Protein AF-A0A3E2CNC9-F1 (afdb_monomer)

Foldseek 3Di:
DVVVVCCCVVAVVLVVDCPPVNVLRVLCVVVCLPPDDDDDDDDDPPDPDDDDDDDDDDPPPDDVQQGKDKDWDDDPVDSPTDMDIHHQAQQCLLQHGPVNCQVVQHFSNDNPQKAWDQEFPDAAEAPDKGKTAIKGQGWHWDDDPPPIHTDQLVPDPPRPDDGMGLDDPLVQPKFKDFDADPPPRHHDAFPQADEDPDLPDDDARYWYADGRRRMIMHRHHPVCAQHKGKTKMKIWGDRSVSRDVVDDDNDIDIYIYIHGYHYPVVVDPDDDDPDD

Radius of gyration: 26.42 Å; Cα contacts (8 Å, |Δi|>4): 502; chains: 1; bounding box: 89×34×75 Å

Solvent-accessible surface area (backbone atoms only — not comparable to full-atom values): 16344 Å² total; per-residue (Å²): 110,72,67,59,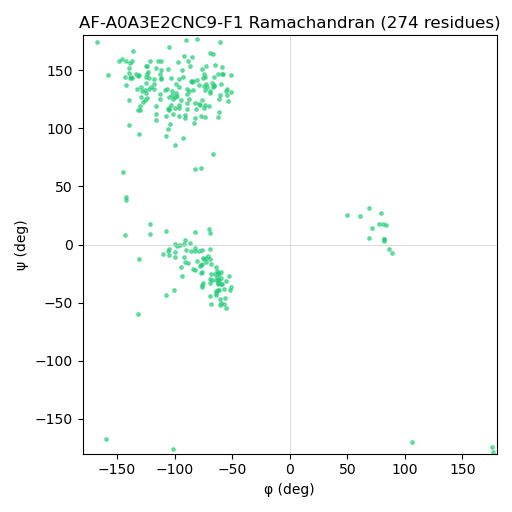53,51,47,40,60,73,42,46,42,68,56,54,44,52,34,91,91,33,33,38,58,40,46,34,50,76,72,51,61,67,81,78,85,89,84,84,87,85,84,63,91,84,65,90,76,87,85,86,85,87,85,83,89,72,63,92,92,63,63,72,71,68,44,60,46,76,54,68,53,75,44,91,91,51,86,64,40,49,73,51,76,49,50,37,46,16,74,54,25,34,32,50,29,34,70,59,29,52,77,72,19,45,54,50,76,47,79,71,53,75,40,57,54,72,48,38,95,61,76,31,33,55,87,40,76,37,68,41,58,37,34,32,62,22,37,49,77,49,75,56,100,84,83,37,48,76,42,49,39,77,78,41,95,80,61,91,67,85,34,59,40,69,80,61,66,52,90,53,54,40,37,33,42,54,29,58,41,93,89,71,73,43,66,56,66,47,93,85,46,41,84,50,92,52,85,90,71,63,52,68,28,25,32,33,63,37,44,56,63,44,35,35,35,38,16,40,32,79,89,41,55,78,34,72,52,64,42,46,36,25,41,37,37,24,70,10,55,76,27,14,69,86,41,92,59,54,41,74,50,77,44,61,38,32,42,43,25,38,56,69,64,78,76,55,79,80,83,75,80,84,82,126

Mean predicted aligned error: 7.68 Å

Secondary structure (DSSP, 8-state):
-HHHHHHIIIIIGGGTTTSGGGHHHHHHHHTT------------TT-S-----------TT--GGGS-EEEEE--SSSS--EEEEES---SSSSSS-HHHHHHHT--TT-TT-EE--SB-SS-EETTS-EEE--EEE-EEEES-TTT-EEEEGGG-TT--S--EE----GGGT-EEEEPBPTTT-PBP--TT-EE-S-TTSPPTTEEEE-TTT--EEE---GGGTT-EEEEEEEEE----TTT-SS--S--EEEEEEEEEEE-GGGG--PPPP---

Nearest PDB structures (foldseek):
  3qr2-assembly1_B  TM=4.435E-01  e=8.360E-02  Homo sapiens
  4ncd-assembly1_A  TM=4.197E-01  e=8.900E-02  Escherichia coli P0301867.5
  3qqn-assembly1_B  TM=4.096E-01  e=1.295E-01  Homo sapiens
  4y2o-assembly1_A  TM=3.035E-01  e=1.009E-01  Escherichia coli ETEC H10407
  3dos-assembly2_D  TM=3.974E-01  e=8.464E-01  Yersinia pestis

Structure (mmCIF, N/CA/C/O backbone):
data_AF-A0A3E2CNC9-F1
#
_entry.id   AF-A0A3E2CNC9-F1
#
loop_
_atom_site.group_PDB
_atom_site.id
_atom_site.type_symbol
_atom_site.label_atom_id
_atom_site.label_alt_id
_atom_site.label_comp_id
_atom_site.label_asym_id
_atom_site.label_entity_id
_atom_site.label_seq_id
_atom_site.pdbx_PDB_ins_code
_atom_site.Cartn_x
_atom_site.Cartn_y
_atom_site.Cartn_z
_atom_site.occupancy
_atom_site.B_iso_or_equiv
_atom_site.auth_seq_id
_atom_site.auth_comp_id
_atom_site.auth_asym_id
_atom_site.auth_atom_id
_atom_site.pdbx_PDB_model_num
ATOM 1 N N . ASP A 1 1 ? 29.877 2.125 -12.442 1.00 79.56 1 ASP A N 1
ATOM 2 C CA . ASP A 1 1 ? 30.490 1.671 -13.703 1.00 79.56 1 ASP A CA 1
ATOM 3 C C . ASP A 1 1 ? 30.443 2.840 -14.684 1.00 79.56 1 ASP A C 1
ATOM 5 O O . ASP A 1 1 ? 29.358 3.345 -14.943 1.00 79.56 1 ASP A O 1
ATOM 9 N N . SER A 1 2 ? 31.593 3.350 -15.136 1.00 84.69 2 SER A N 1
ATOM 10 C CA . SER A 1 2 ? 31.646 4.533 -16.009 1.00 84.69 2 SER A CA 1
ATOM 11 C C . SER A 1 2 ? 31.071 4.283 -17.402 1.00 84.69 2 SER A C 1
ATOM 13 O O . SER A 1 2 ? 30.514 5.201 -18.000 1.00 84.69 2 SER A O 1
ATOM 15 N N . ASP A 1 3 ? 31.172 3.058 -17.913 1.00 85.38 3 ASP A N 1
ATOM 16 C CA . ASP A 1 3 ? 30.698 2.709 -19.252 1.00 85.38 3 ASP A CA 1
ATOM 17 C C . ASP A 1 3 ? 29.176 2.573 -19.266 1.00 85.38 3 ASP A C 1
ATOM 19 O O . ASP A 1 3 ? 28.517 3.012 -20.215 1.00 85.38 3 ASP A O 1
ATOM 23 N N . TYR A 1 4 ? 28.607 2.038 -18.181 1.00 87.75 4 TYR A N 1
ATOM 24 C CA . TYR A 1 4 ? 27.164 2.041 -17.946 1.00 87.75 4 TYR A CA 1
ATOM 25 C C . TYR A 1 4 ? 26.596 3.467 -17.898 1.00 87.75 4 TYR A C 1
ATOM 27 O O . TYR A 1 4 ? 25.659 3.784 -18.628 1.00 87.75 4 TYR A O 1
ATOM 35 N N . GLU A 1 5 ? 27.201 4.347 -17.097 1.00 88.19 5 GLU A N 1
ATOM 36 C CA . GLU A 1 5 ? 26.751 5.738 -16.950 1.00 88.19 5 GLU A CA 1
ATOM 37 C C . GLU A 1 5 ? 26.873 6.530 -18.258 1.00 88.19 5 GLU A C 1
ATOM 39 O O . GLU A 1 5 ? 25.974 7.290 -18.622 1.00 88.19 5 GLU A O 1
ATOM 44 N N . ASN A 1 6 ? 27.963 6.327 -19.004 1.00 88.62 6 ASN A N 1
ATOM 45 C CA . ASN A 1 6 ? 28.146 6.952 -20.311 1.00 88.62 6 ASN A CA 1
ATOM 46 C C . ASN A 1 6 ? 27.091 6.474 -21.314 1.00 88.62 6 ASN A C 1
ATOM 48 O O . ASN A 1 6 ? 26.528 7.293 -22.039 1.00 88.62 6 ASN A O 1
ATOM 52 N N . PHE A 1 7 ? 26.792 5.171 -21.342 1.00 86.75 7 PHE A N 1
ATOM 53 C CA . PHE A 1 7 ? 25.718 4.632 -22.176 1.00 86.75 7 PHE A CA 1
ATOM 54 C C . PHE A 1 7 ? 24.359 5.227 -21.801 1.00 86.75 7 PHE A C 1
ATOM 56 O O . PHE A 1 7 ? 23.628 5.674 -22.683 1.00 86.75 7 PHE A O 1
ATOM 63 N N . TRP A 1 8 ? 24.041 5.277 -20.507 1.00 88.44 8 TRP A N 1
ATOM 64 C CA . TRP A 1 8 ? 22.776 5.819 -20.022 1.00 88.44 8 TRP A CA 1
ATOM 65 C C . TRP A 1 8 ? 22.545 7.251 -20.520 1.00 88.44 8 TRP A C 1
ATOM 67 O O . TRP A 1 8 ? 21.563 7.518 -21.213 1.00 88.44 8 TRP A O 1
ATOM 77 N N . LYS A 1 9 ? 23.505 8.148 -20.272 1.00 87.38 9 LYS A N 1
ATOM 78 C CA . LYS A 1 9 ? 23.430 9.558 -20.688 1.00 87.38 9 LYS A CA 1
ATOM 79 C C . LYS A 1 9 ? 23.411 9.733 -22.203 1.00 87.38 9 LYS A C 1
ATOM 81 O O . LYS A 1 9 ? 22.686 10.564 -22.744 1.00 87.38 9 LYS A O 1
ATOM 86 N N . ALA A 1 10 ? 24.228 8.961 -22.918 1.00 85.31 10 ALA A N 1
ATOM 87 C CA . ALA A 1 10 ? 24.367 9.109 -24.362 1.00 85.31 10 ALA A CA 1
ATOM 88 C C . ALA A 1 10 ? 23.189 8.522 -25.153 1.00 85.31 10 ALA A C 1
ATOM 90 O O . ALA A 1 10 ? 23.070 8.832 -26.340 1.00 85.31 10 ALA A O 1
ATOM 91 N N . SER A 1 11 ? 22.360 7.675 -24.536 1.00 85.56 11 SER A N 1
ATOM 92 C CA . SER A 1 11 ? 21.322 6.900 -25.223 1.00 85.56 11 SER A CA 1
ATOM 93 C C . SER A 1 11 ? 19.956 6.966 -24.543 1.00 85.56 11 SER A C 1
ATOM 95 O O . SER A 1 11 ? 19.001 7.426 -25.164 1.00 85.56 11 SER A O 1
ATOM 97 N N . ILE A 1 12 ? 19.852 6.531 -23.284 1.00 87.44 12 ILE A N 1
ATOM 98 C CA . ILE A 1 12 ? 18.575 6.425 -22.560 1.00 87.44 12 ILE A CA 1
ATOM 99 C C . ILE A 1 12 ? 18.001 7.815 -22.280 1.00 87.44 12 ILE A C 1
ATOM 101 O O . ILE A 1 12 ? 16.875 8.106 -22.682 1.00 87.44 12 ILE A O 1
ATOM 105 N N . GLU A 1 13 ? 18.805 8.712 -21.704 1.00 86.62 13 GLU A N 1
ATOM 106 C CA . GLU A 1 13 ? 18.369 10.083 -21.389 1.00 86.62 13 GLU A CA 1
ATOM 107 C C . GLU A 1 13 ? 17.980 10.879 -22.637 1.00 86.62 13 GLU A C 1
ATOM 109 O O . GLU A 1 13 ? 17.015 11.642 -22.620 1.00 86.62 13 GLU A O 1
ATOM 114 N N . LYS A 1 14 ? 18.656 10.643 -23.769 1.00 83.81 14 LYS A N 1
ATOM 115 C CA . LYS A 1 14 ? 18.300 11.280 -25.047 1.00 83.81 14 LYS A CA 1
ATOM 116 C C . LYS A 1 14 ? 16.917 10.879 -25.569 1.00 83.81 14 LYS A C 1
ATOM 118 O O . LYS A 1 14 ? 16.359 11.604 -26.385 1.00 83.81 14 LYS A O 1
ATOM 123 N N . CYS A 1 15 ? 16.354 9.763 -25.102 1.00 80.31 15 CYS A N 1
ATOM 124 C CA . CYS A 1 15 ? 14.977 9.361 -25.412 1.00 80.31 15 CYS A CA 1
ATOM 125 C C . CYS A 1 15 ? 13.926 10.099 -24.581 1.00 80.31 15 CYS A C 1
ATOM 127 O O . CYS A 1 15 ? 12.737 9.854 -24.768 1.00 80.31 15 CYS A O 1
ATOM 129 N N . GLY A 1 16 ? 14.348 10.922 -23.618 1.00 77.56 16 GLY A N 1
ATOM 130 C CA . GLY A 1 16 ? 13.475 11.473 -22.586 1.00 77.56 16 GLY A CA 1
ATOM 131 C C . GLY A 1 16 ? 13.216 10.519 -21.414 1.00 77.56 16 GLY A C 1
ATOM 132 O O . GLY A 1 16 ? 12.437 10.875 -20.531 1.00 77.56 16 GLY A O 1
ATOM 133 N N . LEU A 1 17 ? 13.862 9.344 -21.372 1.00 82.50 17 LEU A N 1
ATOM 134 C CA . LEU A 1 17 ? 13.798 8.436 -20.222 1.00 82.50 17 LEU A CA 1
ATOM 135 C C . LEU A 1 17 ? 14.729 8.904 -19.097 1.00 82.50 17 LEU A C 1
ATOM 137 O O . LEU A 1 17 ? 15.864 9.285 -19.359 1.00 82.50 17 LEU A O 1
ATOM 141 N N . GLY A 1 18 ? 14.266 8.858 -17.847 1.00 68.75 18 GLY A N 1
ATOM 142 C CA . GLY A 1 18 ? 15.005 9.407 -16.704 1.00 68.75 18 GLY A CA 1
ATOM 143 C C . GLY A 1 18 ? 14.932 10.935 -16.596 1.00 68.75 18 GLY A C 1
ATOM 144 O O . GLY A 1 18 ? 15.748 11.547 -15.914 1.00 68.75 18 GLY A O 1
ATOM 145 N N . THR A 1 19 ? 13.959 11.551 -17.273 1.00 76.94 19 THR A N 1
ATOM 146 C CA . THR A 1 19 ? 13.554 12.954 -17.065 1.00 76.94 19 THR A CA 1
ATOM 147 C C . THR A 1 19 ? 12.448 13.036 -16.008 1.00 76.94 19 THR A C 1
ATOM 149 O O . THR A 1 19 ? 11.936 12.003 -15.587 1.00 76.94 19 THR A O 1
ATOM 152 N N . ASP A 1 20 ? 11.997 14.236 -15.626 1.00 74.56 20 ASP A N 1
ATOM 153 C CA . ASP A 1 20 ? 10.864 14.419 -14.695 1.00 74.56 20 ASP A CA 1
ATOM 154 C C . ASP A 1 20 ? 9.589 13.655 -15.114 1.00 74.56 20 ASP A C 1
ATOM 156 O O . ASP A 1 20 ? 8.773 13.280 -14.273 1.00 74.56 20 ASP A O 1
ATOM 160 N N . ALA A 1 21 ? 9.411 13.401 -16.416 1.00 69.56 21 ALA A N 1
ATOM 161 C CA . ALA A 1 21 ? 8.269 12.656 -16.946 1.00 69.56 21 ALA A CA 1
ATOM 162 C C . ALA A 1 21 ? 8.376 11.129 -16.757 1.00 69.56 21 ALA A C 1
ATOM 164 O O . ALA A 1 21 ? 7.371 10.438 -16.887 1.00 69.56 21 ALA A O 1
ATOM 165 N N . THR A 1 22 ? 9.573 10.603 -16.488 1.00 82.75 22 THR A N 1
ATOM 166 C CA . THR A 1 22 ? 9.876 9.162 -16.335 1.00 82.75 22 THR A CA 1
ATOM 167 C C . THR A 1 22 ? 10.911 8.941 -15.232 1.00 82.75 22 THR A C 1
ATOM 169 O O . THR A 1 22 ? 11.847 8.147 -15.346 1.00 82.75 22 THR A O 1
ATOM 172 N N . CYS A 1 23 ? 10.781 9.716 -14.169 1.00 88.62 23 CYS A N 1
ATOM 173 C CA . CYS A 1 23 ? 11.759 9.825 -13.101 1.00 88.62 23 CYS A CA 1
ATOM 174 C C . CYS A 1 23 ? 11.879 8.539 -12.270 1.00 88.62 23 CYS A C 1
ATOM 176 O O . CYS A 1 23 ? 12.949 8.270 -11.734 1.00 88.62 23 CYS A O 1
ATOM 178 N N . GLU A 1 24 ? 10.837 7.706 -12.222 1.00 92.88 24 GLU A N 1
ATOM 179 C CA . GLU A 1 24 ? 10.852 6.379 -11.595 1.00 92.88 24 GLU A CA 1
ATOM 180 C C . GLU A 1 24 ? 11.955 5.502 -12.205 1.00 92.88 24 GLU A C 1
ATOM 182 O O . GLU A 1 24 ? 12.684 4.811 -11.498 1.00 92.88 24 GLU A O 1
ATOM 187 N N . VAL A 1 25 ? 12.166 5.616 -13.520 1.00 92.88 25 VAL A N 1
ATOM 188 C CA . VAL A 1 25 ? 13.217 4.889 -14.245 1.00 92.88 25 VAL A CA 1
ATOM 189 C C . VAL A 1 25 ? 14.609 5.286 -13.746 1.00 92.88 25 VAL A C 1
ATOM 191 O O . VAL A 1 25 ? 15.491 4.437 -13.595 1.00 92.88 25 VAL A O 1
ATOM 194 N N . ASP A 1 26 ? 14.814 6.571 -13.455 1.00 89.88 26 ASP A N 1
ATOM 195 C CA . ASP A 1 26 ? 16.070 7.055 -12.886 1.00 89.88 26 ASP A CA 1
ATOM 196 C C . ASP A 1 26 ? 16.206 6.711 -11.392 1.00 89.88 26 ASP A C 1
ATOM 198 O O . ASP A 1 26 ? 17.310 6.400 -10.939 1.00 89.88 26 ASP A O 1
ATOM 202 N N . THR A 1 27 ? 15.103 6.674 -10.636 1.00 92.06 27 THR A N 1
ATOM 203 C CA . THR A 1 27 ? 15.076 6.144 -9.263 1.00 92.06 27 THR A CA 1
ATOM 204 C C . THR A 1 27 ? 15.562 4.696 -9.235 1.00 92.06 27 THR A C 1
ATOM 206 O O . THR A 1 27 ? 16.506 4.378 -8.508 1.00 92.06 27 THR A O 1
ATOM 209 N N . TRP A 1 28 ? 14.999 3.829 -10.079 1.00 93.75 28 TRP A N 1
ATOM 210 C CA . TRP A 1 28 ? 15.399 2.423 -10.174 1.00 93.75 28 TRP A CA 1
ATOM 211 C C . TRP A 1 28 ? 16.857 2.260 -10.597 1.00 93.75 28 TRP A C 1
ATOM 213 O O . TRP A 1 28 ? 17.574 1.420 -10.050 1.00 93.75 28 TRP A O 1
ATOM 223 N N . ARG A 1 29 ? 17.337 3.095 -11.525 1.00 91.06 29 ARG A N 1
ATOM 224 C CA . ARG A 1 29 ? 18.755 3.122 -11.898 1.00 91.06 29 ARG A CA 1
ATOM 225 C C . ARG A 1 29 ? 19.647 3.477 -10.717 1.00 91.06 29 ARG A C 1
ATOM 227 O O . ARG A 1 29 ? 20.608 2.754 -10.463 1.00 91.06 29 ARG A O 1
ATOM 234 N N . ARG A 1 30 ? 19.364 4.580 -10.018 1.00 88.88 30 ARG A N 1
ATOM 235 C CA . ARG A 1 30 ? 20.180 5.051 -8.887 1.00 88.88 30 ARG A CA 1
ATOM 236 C C . ARG A 1 30 ? 20.172 4.068 -7.719 1.00 88.88 30 ARG A C 1
ATOM 238 O O . ARG A 1 30 ? 21.179 3.961 -7.026 1.00 88.88 30 ARG A O 1
ATOM 245 N N . ALA A 1 31 ? 19.079 3.328 -7.545 1.00 91.38 31 ALA A N 1
ATOM 246 C CA . ALA A 1 31 ? 18.974 2.232 -6.587 1.00 91.38 31 ALA A CA 1
ATOM 247 C C . ALA A 1 31 ? 19.761 0.971 -7.003 1.00 91.38 31 ALA A C 1
ATOM 249 O O . ALA A 1 31 ? 19.950 0.076 -6.185 1.00 91.38 31 ALA A O 1
ATOM 250 N N . GLY A 1 32 ? 20.247 0.895 -8.248 1.00 90.81 32 GLY A N 1
ATOM 251 C CA . GLY A 1 32 ? 20.972 -0.267 -8.764 1.00 90.81 32 GLY A CA 1
ATOM 252 C C . GLY A 1 32 ? 20.069 -1.414 -9.227 1.00 90.81 32 GLY A C 1
ATOM 253 O O . GLY A 1 32 ? 20.553 -2.530 -9.400 1.00 90.81 32 GLY A O 1
ATOM 254 N N . ASN A 1 33 ? 18.780 -1.157 -9.471 1.00 91.56 33 ASN A N 1
ATOM 255 C CA . ASN A 1 33 ? 17.815 -2.193 -9.861 1.00 91.56 33 ASN A CA 1
ATOM 256 C C . ASN A 1 33 ? 18.018 -2.686 -11.308 1.00 91.56 33 ASN A C 1
ATOM 258 O O . ASN A 1 33 ? 17.527 -3.750 -11.677 1.00 91.56 33 ASN A O 1
ATOM 262 N N . PHE A 1 34 ? 18.778 -1.951 -12.128 1.00 89.94 34 PHE A N 1
ATOM 263 C CA . PHE A 1 34 ? 19.256 -2.422 -13.430 1.00 89.94 34 PHE A CA 1
ATOM 264 C C . PHE A 1 34 ? 20.642 -3.063 -13.287 1.00 89.94 34 PHE A C 1
ATOM 266 O O . PHE A 1 34 ? 21.668 -2.393 -13.375 1.00 89.94 34 PHE A O 1
ATOM 273 N N . GLY A 1 35 ? 20.671 -4.379 -13.064 1.00 83.25 35 GLY A N 1
ATOM 274 C CA . GLY A 1 35 ? 21.915 -5.108 -12.781 1.00 83.25 35 GLY A CA 1
ATOM 275 C C . GLY A 1 35 ? 22.676 -5.639 -14.002 1.00 83.25 35 GLY A C 1
ATOM 276 O O . GLY A 1 35 ? 23.834 -6.036 -13.872 1.00 83.25 35 GLY A O 1
ATOM 277 N N . ARG A 1 36 ? 22.053 -5.706 -15.188 1.00 86.50 36 ARG A N 1
ATOM 278 C CA . ARG A 1 36 ? 22.665 -6.283 -16.400 1.00 86.50 36 ARG A CA 1
ATOM 279 C C . ARG A 1 36 ? 22.263 -5.520 -17.655 1.00 86.50 36 ARG A C 1
ATOM 281 O O . ARG A 1 36 ? 21.125 -5.086 -17.788 1.00 86.50 36 ARG A O 1
ATOM 288 N N . LEU A 1 37 ? 23.201 -5.420 -18.595 1.00 87.44 37 LEU A N 1
ATOM 289 C CA . LEU A 1 37 ? 23.019 -4.751 -19.878 1.00 87.44 37 LEU A CA 1
ATOM 290 C C . LEU A 1 37 ? 23.492 -5.664 -21.010 1.00 87.44 37 LEU A C 1
ATOM 292 O O . LEU A 1 37 ? 24.667 -6.019 -21.076 1.00 87.44 37 LEU A O 1
ATOM 296 N N . PHE A 1 38 ? 22.576 -6.009 -21.911 1.00 87.56 38 PHE A N 1
ATOM 297 C CA . PHE A 1 38 ? 22.878 -6.730 -23.145 1.00 87.56 38 PHE A CA 1
ATOM 298 C C . PHE A 1 38 ? 22.869 -5.747 -24.313 1.00 87.56 38 PHE A C 1
ATOM 300 O O . PHE A 1 38 ? 21.951 -4.939 -24.442 1.00 87.56 38 PHE A O 1
ATOM 307 N N . LYS A 1 39 ? 23.900 -5.805 -25.158 1.00 84.44 39 LYS A N 1
ATOM 308 C CA . LYS A 1 39 ? 24.023 -4.976 -26.360 1.00 84.44 39 LYS A CA 1
ATOM 309 C C . LYS A 1 39 ? 24.323 -5.874 -27.551 1.00 84.44 39 LYS A C 1
ATOM 311 O O . LYS A 1 39 ? 25.286 -6.636 -27.502 1.00 84.44 39 LYS A O 1
ATOM 316 N N . SER A 1 40 ? 23.527 -5.754 -28.607 1.00 83.44 40 SER A N 1
ATOM 317 C CA . SER A 1 40 ? 23.831 -6.306 -29.928 1.00 83.44 40 SER A CA 1
ATOM 318 C C . SER A 1 40 ? 23.984 -5.169 -30.936 1.00 83.44 40 SER A C 1
ATOM 320 O O . SER A 1 40 ? 23.437 -4.079 -30.750 1.00 83.44 40 SER A O 1
ATOM 322 N N . TRP A 1 41 ? 24.789 -5.403 -31.971 1.00 80.88 41 TRP A N 1
ATOM 323 C CA . TRP A 1 41 ? 24.964 -4.473 -33.079 1.00 80.88 41 TRP A CA 1
ATOM 324 C C . TRP A 1 41 ? 24.267 -5.036 -34.311 1.00 80.88 41 TRP A C 1
ATOM 326 O O . TRP A 1 41 ? 24.736 -6.011 -34.894 1.00 80.88 41 TRP A O 1
ATOM 336 N N . GLU A 1 42 ? 23.175 -4.399 -34.720 1.00 75.44 42 GLU A N 1
ATOM 337 C CA . GLU A 1 42 ? 22.434 -4.767 -35.925 1.00 75.44 42 GLU A CA 1
ATOM 338 C C . GLU A 1 42 ? 22.819 -3.783 -37.042 1.00 75.44 42 GLU A C 1
ATOM 340 O O . GLU A 1 42 ? 22.556 -2.586 -36.937 1.00 75.44 42 GLU A O 1
ATOM 345 N N . GLN A 1 43 ? 23.512 -4.258 -38.083 1.00 66.00 43 GLN A N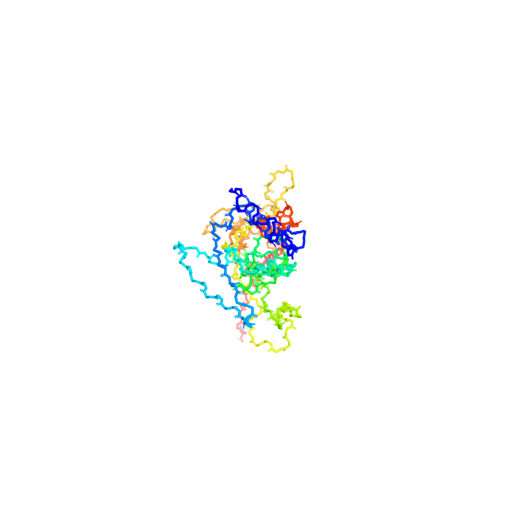 1
ATOM 346 C CA . GLN A 1 43 ? 24.071 -3.400 -39.145 1.00 66.00 43 GLN A CA 1
ATOM 347 C C . GLN A 1 43 ? 23.212 -3.360 -40.421 1.00 66.00 43 GLN A C 1
ATOM 349 O O . GLN A 1 43 ? 23.517 -2.602 -41.343 1.00 66.00 43 GLN A O 1
ATOM 354 N N . ASP A 1 44 ? 22.159 -4.172 -40.510 1.00 64.88 44 ASP A N 1
ATOM 355 C CA . ASP A 1 44 ? 21.418 -4.336 -41.757 1.00 64.88 44 ASP A CA 1
ATOM 356 C C . ASP A 1 44 ? 20.247 -3.345 -41.869 1.00 64.88 44 ASP A C 1
ATOM 358 O O . ASP A 1 44 ? 19.248 -3.427 -41.154 1.00 64.88 44 ASP A O 1
ATOM 362 N N . ASN A 1 45 ? 20.376 -2.398 -42.803 1.00 63.31 45 ASN A N 1
ATOM 363 C CA . ASN A 1 45 ? 19.357 -1.391 -43.110 1.00 63.31 45 ASN A CA 1
ATOM 364 C C . ASN A 1 45 ? 18.104 -1.985 -43.791 1.00 63.31 45 ASN A C 1
ATOM 366 O O . ASN A 1 45 ? 17.167 -1.236 -44.063 1.00 63.31 45 ASN A O 1
ATOM 370 N N . ALA A 1 46 ? 18.087 -3.290 -44.093 1.00 65.88 46 ALA A N 1
ATOM 371 C CA . ALA A 1 46 ? 16.934 -4.009 -44.640 1.00 65.88 46 ALA A CA 1
ATOM 372 C C . ALA A 1 46 ? 16.018 -4.633 -43.564 1.00 65.88 46 ALA A C 1
ATOM 374 O O . ALA A 1 46 ? 15.078 -5.352 -43.900 1.00 65.88 46 ALA A O 1
ATOM 375 N N . VAL A 1 47 ? 16.287 -4.403 -42.274 1.00 68.25 47 VAL A N 1
ATOM 376 C CA . VAL A 1 47 ? 15.485 -4.966 -41.178 1.00 68.25 47 VAL A CA 1
ATOM 377 C C . VAL A 1 47 ? 14.240 -4.114 -40.922 1.00 68.25 47 VAL A C 1
ATOM 379 O O . VAL A 1 47 ? 14.320 -3.029 -40.351 1.00 68.25 47 VAL A O 1
ATOM 382 N N . ASP A 1 48 ? 13.072 -4.648 -41.284 1.00 70.88 48 ASP A N 1
ATOM 383 C CA . ASP A 1 48 ? 11.773 -3.994 -41.056 1.00 70.88 48 ASP A CA 1
ATOM 384 C C . ASP A 1 48 ? 11.286 -4.096 -39.596 1.00 70.88 48 ASP A C 1
ATOM 386 O O . ASP A 1 48 ? 10.484 -3.281 -39.138 1.00 70.88 48 ASP A O 1
ATOM 390 N N . SER A 1 49 ? 11.745 -5.105 -38.843 1.00 74.25 49 SER A N 1
ATOM 391 C CA . SER A 1 49 ? 11.439 -5.253 -37.415 1.00 74.25 49 SER A CA 1
ATOM 392 C C . SER A 1 49 ? 12.467 -6.121 -36.691 1.00 74.25 49 SER A C 1
ATOM 394 O O . SER A 1 49 ? 12.981 -7.091 -37.247 1.00 74.25 49 SER A O 1
ATOM 396 N N . ILE A 1 50 ? 12.735 -5.793 -35.426 1.00 75.81 50 ILE A N 1
ATOM 397 C CA . ILE A 1 50 ? 13.547 -6.611 -34.522 1.00 75.81 50 ILE A CA 1
ATOM 398 C C . ILE A 1 50 ? 12.630 -7.147 -33.428 1.00 75.81 50 ILE A C 1
ATOM 400 O O . ILE A 1 50 ? 11.894 -6.388 -32.794 1.00 75.81 50 ILE A O 1
ATOM 404 N N . ARG A 1 51 ? 12.684 -8.460 -33.192 1.00 82.94 51 ARG A N 1
ATOM 405 C CA . ARG A 1 51 ? 11.992 -9.113 -32.079 1.00 82.94 51 ARG A CA 1
ATOM 406 C C . ARG A 1 51 ? 13.016 -9.715 -31.131 1.00 82.94 51 ARG A C 1
ATOM 408 O O . ARG A 1 51 ? 13.730 -10.642 -31.501 1.00 82.94 51 ARG A O 1
ATOM 415 N N . TRP A 1 52 ? 13.011 -9.249 -29.888 1.00 81.88 52 TRP A N 1
ATOM 416 C CA . TRP A 1 52 ? 13.740 -9.890 -28.799 1.00 81.88 52 TRP A CA 1
ATOM 417 C C . TRP A 1 52 ? 12.809 -10.819 -28.020 1.00 81.88 52 TRP A C 1
ATOM 419 O O . TRP A 1 52 ? 11.674 -10.460 -27.708 1.00 81.88 52 TRP A O 1
ATOM 429 N N . ILE A 1 53 ? 13.294 -12.018 -27.705 1.00 87.12 53 ILE A N 1
ATOM 430 C CA . ILE A 1 53 ? 12.681 -12.917 -26.726 1.00 87.12 53 ILE A CA 1
ATOM 431 C C . ILE A 1 53 ? 13.706 -13.052 -25.608 1.00 87.12 53 ILE A C 1
ATOM 433 O O . ILE A 1 53 ? 14.756 -13.658 -25.802 1.00 87.12 53 ILE A O 1
ATOM 437 N N . VAL A 1 54 ? 13.425 -12.434 -24.464 1.00 84.00 54 VAL A N 1
ATOM 438 C CA . VAL A 1 54 ? 14.295 -12.493 -23.288 1.00 84.00 54 VAL A CA 1
ATOM 439 C C . VAL A 1 54 ? 13.655 -13.437 -22.285 1.00 84.00 54 VAL A C 1
ATOM 441 O O . VAL A 1 54 ? 12.479 -13.302 -21.959 1.00 84.00 54 VAL A O 1
ATOM 444 N N . THR A 1 55 ? 14.417 -14.419 -21.821 1.00 87.25 55 THR A N 1
ATOM 445 C CA . THR A 1 55 ? 14.016 -15.335 -20.751 1.00 87.25 55 THR A CA 1
ATOM 446 C C . THR A 1 55 ? 15.050 -15.229 -19.645 1.00 87.25 55 THR A C 1
ATOM 448 O O . THR A 1 55 ? 16.249 -15.212 -19.924 1.00 87.25 55 THR A O 1
ATOM 451 N N . ALA A 1 56 ? 14.586 -15.120 -18.406 1.00 84.56 56 ALA A N 1
ATOM 452 C CA . ALA A 1 56 ? 15.432 -15.049 -17.229 1.00 84.56 56 ALA A CA 1
ATOM 453 C C . ALA A 1 56 ? 14.848 -15.943 -16.136 1.00 84.56 56 ALA A C 1
ATOM 455 O O . ALA A 1 56 ? 13.630 -16.028 -15.982 1.00 84.56 56 ALA A O 1
ATOM 456 N N . GLU A 1 57 ? 15.730 -16.591 -15.386 1.00 88.44 57 GLU A N 1
ATOM 457 C CA . GLU A 1 57 ? 15.382 -17.256 -14.137 1.00 88.44 57 GLU A CA 1
ATOM 458 C C . GLU A 1 57 ? 15.530 -16.237 -13.005 1.00 88.44 57 GLU A C 1
ATOM 460 O O . GLU A 1 57 ? 16.513 -15.492 -12.958 1.00 88.44 57 GLU A O 1
ATOM 465 N N . VAL A 1 58 ? 14.535 -16.180 -12.123 1.00 86.25 58 VAL A N 1
ATOM 466 C CA . VAL A 1 58 ? 14.572 -15.355 -10.912 1.00 86.25 58 VAL A CA 1
ATOM 467 C C . VAL A 1 58 ? 14.794 -16.252 -9.702 1.00 86.25 58 VAL A C 1
ATOM 469 O O . VAL A 1 58 ? 14.420 -17.425 -9.722 1.00 86.25 58 VAL A O 1
ATOM 472 N N . GLU A 1 59 ? 15.420 -15.712 -8.658 1.00 88.12 59 GLU A N 1
ATOM 473 C CA . GLU A 1 59 ? 15.617 -16.449 -7.410 1.00 88.12 59 GLU A CA 1
ATOM 474 C C . GLU A 1 59 ? 14.269 -16.891 -6.825 1.00 88.12 59 GLU A C 1
ATOM 476 O O . GLU A 1 59 ? 13.260 -16.190 -6.954 1.00 88.12 59 GLU A O 1
ATOM 481 N N . GLU A 1 60 ? 14.250 -18.054 -6.172 1.00 89.25 60 GLU A N 1
ATOM 482 C CA . GLU A 1 60 ? 13.042 -18.596 -5.551 1.00 89.25 60 GLU A CA 1
ATOM 483 C C . GLU A 1 60 ? 12.422 -17.576 -4.579 1.00 89.25 60 GLU A C 1
ATOM 485 O O . GLU A 1 60 ? 13.103 -17.020 -3.719 1.00 89.25 60 GLU A O 1
ATOM 490 N N . GLY A 1 61 ? 11.123 -17.306 -4.739 1.00 83.81 61 GLY A N 1
ATOM 491 C CA . GLY A 1 61 ? 10.396 -16.303 -3.950 1.00 83.81 61 GLY A CA 1
ATOM 492 C C . GLY A 1 61 ? 10.456 -14.869 -4.491 1.00 83.81 61 GLY A C 1
ATOM 493 O O . GLY A 1 61 ? 9.775 -14.000 -3.948 1.00 83.81 61 GLY A O 1
ATOM 494 N N . SER A 1 62 ? 11.206 -14.603 -5.565 1.00 85.50 62 SER A N 1
ATOM 495 C CA . SER A 1 62 ? 11.202 -13.292 -6.226 1.00 85.50 62 SER A CA 1
ATOM 496 C C . SER A 1 62 ? 9.923 -13.075 -7.034 1.00 85.50 62 SER A C 1
ATOM 498 O O . SER A 1 62 ? 9.507 -13.949 -7.795 1.00 85.50 62 SER A O 1
ATOM 500 N N . ASP A 1 63 ? 9.337 -11.880 -6.933 1.00 84.12 63 ASP A N 1
ATOM 501 C CA . ASP A 1 63 ? 8.248 -11.459 -7.816 1.00 84.12 63 ASP A CA 1
ATOM 502 C C . ASP A 1 63 ? 8.830 -10.731 -9.044 1.00 84.12 63 ASP A C 1
ATOM 504 O O . ASP A 1 63 ? 9.308 -9.599 -8.907 1.00 84.12 63 ASP A O 1
ATOM 508 N N . PRO A 1 64 ? 8.799 -11.333 -10.250 1.00 84.31 64 PRO A N 1
ATOM 509 C CA . PRO A 1 64 ? 9.346 -10.704 -11.449 1.00 84.31 64 PRO A CA 1
ATOM 510 C C . PRO A 1 64 ? 8.619 -9.407 -11.828 1.00 84.31 64 PRO A C 1
ATOM 512 O O . PRO A 1 64 ? 9.214 -8.555 -12.481 1.00 84.31 64 PRO A O 1
ATOM 515 N N . TYR A 1 65 ? 7.369 -9.213 -11.393 1.00 81.75 65 TYR A N 1
ATOM 516 C CA . TYR A 1 65 ? 6.610 -7.986 -11.651 1.00 81.75 65 TYR A CA 1
ATOM 517 C C . TYR A 1 65 ? 7.079 -6.804 -10.788 1.00 81.75 65 TYR A C 1
ATOM 519 O O . TYR A 1 65 ? 6.735 -5.661 -11.077 1.00 81.75 65 TYR A O 1
ATOM 527 N N . LYS A 1 66 ? 7.906 -7.063 -9.764 1.00 86.25 66 LYS A N 1
ATOM 528 C CA . LYS A 1 66 ? 8.569 -6.033 -8.951 1.00 86.25 66 LYS A CA 1
ATOM 529 C C . LYS A 1 66 ? 9.952 -5.648 -9.485 1.00 86.25 66 LYS A C 1
ATOM 531 O O . LYS A 1 66 ? 10.621 -4.802 -8.896 1.00 86.25 66 LYS A O 1
ATOM 536 N N . LEU A 1 67 ? 10.397 -6.257 -10.586 1.00 88.44 67 LEU A N 1
ATOM 537 C CA . LEU A 1 67 ? 11.704 -6.002 -11.183 1.00 88.44 67 LEU A CA 1
ATOM 538 C C . LEU A 1 67 ? 11.562 -5.103 -12.417 1.00 88.44 67 LEU A C 1
ATOM 540 O O . LEU A 1 67 ? 10.777 -5.416 -13.316 1.00 88.44 67 LEU A O 1
ATOM 544 N N . PRO A 1 68 ? 12.325 -4.000 -12.509 1.00 92.31 68 PRO A N 1
ATOM 545 C CA . PRO A 1 68 ? 12.292 -3.165 -13.692 1.00 92.31 68 PRO A CA 1
ATOM 546 C C . PRO A 1 68 ? 13.004 -3.853 -14.862 1.00 92.31 68 PRO A C 1
ATOM 548 O O . PRO A 1 68 ? 14.085 -4.430 -14.728 1.00 92.31 68 PRO A O 1
ATOM 551 N N . PHE A 1 69 ? 12.406 -3.745 -16.041 1.00 91.44 69 PHE A N 1
ATOM 552 C CA . PHE A 1 69 ? 12.925 -4.247 -17.302 1.00 91.44 69 PHE A CA 1
ATOM 553 C C . PHE A 1 69 ? 12.896 -3.136 -18.346 1.00 91.44 69 PHE A C 1
ATOM 555 O O . PHE A 1 69 ? 11.911 -2.418 -18.495 1.00 91.44 69 PHE A O 1
ATOM 562 N N . MET A 1 70 ? 13.977 -3.006 -19.107 1.00 91.06 70 MET A N 1
ATOM 563 C CA . MET A 1 70 ? 14.083 -2.029 -20.182 1.00 91.06 70 MET A CA 1
ATOM 564 C C . MET A 1 70 ? 14.618 -2.714 -21.432 1.00 91.06 70 MET A C 1
ATOM 566 O O . MET A 1 70 ? 15.606 -3.445 -21.376 1.00 91.06 70 MET A O 1
ATOM 570 N N . ALA A 1 71 ? 13.986 -2.439 -22.568 1.00 90.06 71 ALA A N 1
ATOM 571 C CA . ALA A 1 71 ? 14.446 -2.900 -23.868 1.00 90.06 71 ALA A CA 1
ATOM 572 C C . ALA A 1 71 ? 14.267 -1.802 -24.907 1.00 90.06 71 ALA A C 1
ATOM 574 O O . ALA A 1 71 ? 13.333 -1.004 -24.844 1.00 90.06 71 ALA A O 1
ATOM 575 N N . GLY A 1 72 ? 15.165 -1.756 -25.879 1.00 88.12 72 GLY A N 1
ATOM 576 C CA . GLY A 1 72 ? 15.132 -0.724 -26.893 1.00 88.12 72 GLY A CA 1
ATOM 577 C C . GLY A 1 72 ? 16.313 -0.797 -27.832 1.00 88.12 72 GLY A C 1
ATOM 578 O O . GLY A 1 72 ? 17.131 -1.712 -27.772 1.00 88.12 72 GLY A O 1
ATOM 579 N N . TRP A 1 73 ? 16.391 0.196 -28.701 1.00 85.44 73 TRP A N 1
ATOM 580 C CA . TRP A 1 73 ? 17.447 0.328 -29.683 1.00 85.44 73 TRP A CA 1
ATOM 581 C C . TRP A 1 73 ? 17.897 1.778 -29.802 1.00 85.44 73 TRP A C 1
ATOM 583 O O . TRP A 1 73 ? 17.174 2.733 -29.496 1.00 85.44 73 TRP A O 1
ATOM 593 N N . ILE A 1 74 ? 19.129 1.923 -30.275 1.00 83.31 74 ILE A N 1
ATOM 594 C CA . ILE A 1 74 ? 19.756 3.207 -30.547 1.00 83.31 74 ILE A CA 1
ATOM 595 C C . ILE A 1 74 ? 20.076 3.300 -32.034 1.00 83.31 74 ILE A C 1
ATOM 597 O O . ILE A 1 74 ? 20.628 2.367 -32.611 1.00 83.31 74 ILE A O 1
ATOM 601 N N . SER A 1 75 ? 19.749 4.429 -32.659 1.00 79.50 75 SER A N 1
ATOM 602 C CA . SER A 1 75 ? 20.300 4.761 -33.971 1.00 79.50 75 SER A CA 1
ATOM 603 C C . SER A 1 75 ? 21.664 5.423 -33.804 1.00 79.50 75 SER A C 1
ATOM 605 O O . SER A 1 75 ? 21.806 6.344 -33.002 1.00 79.50 75 SER A O 1
ATOM 607 N N . TYR A 1 76 ? 22.661 4.989 -34.576 1.00 74.31 76 TYR A N 1
ATOM 608 C CA . TYR A 1 76 ? 23.968 5.659 -34.638 1.00 74.31 76 TYR A CA 1
ATOM 609 C C . TYR A 1 76 ? 23.984 6.859 -35.587 1.00 74.31 76 TYR A C 1
ATOM 611 O O . TYR A 1 76 ? 24.820 7.749 -35.445 1.00 74.31 76 TYR A O 1
ATOM 619 N N . TYR A 1 77 ? 23.055 6.895 -36.544 1.00 72.00 77 TYR A N 1
ATOM 620 C CA . TYR A 1 77 ? 22.991 7.917 -37.590 1.00 72.00 77 TYR A CA 1
ATOM 621 C C . TYR A 1 77 ? 21.833 8.909 -37.389 1.00 72.00 77 TYR A C 1
ATOM 623 O O . TYR A 1 77 ? 21.529 9.692 -38.285 1.00 72.00 77 TYR A O 1
ATOM 631 N N . GLY A 1 78 ? 21.181 8.898 -36.222 1.00 67.75 78 GLY A N 1
ATOM 632 C CA . GLY A 1 78 ? 20.114 9.837 -35.881 1.00 67.75 78 GLY A CA 1
ATOM 633 C C . GLY A 1 78 ? 19.752 9.821 -34.397 1.00 67.75 78 GLY A C 1
ATOM 634 O O . GLY A 1 78 ? 20.217 8.981 -33.638 1.00 67.75 78 GLY A O 1
ATOM 635 N N . ASP A 1 79 ? 18.870 10.730 -33.999 1.00 66.31 79 ASP A N 1
ATOM 636 C CA . ASP A 1 79 ? 18.298 10.878 -32.650 1.00 66.31 79 ASP A CA 1
ATOM 637 C C . ASP A 1 79 ? 17.119 9.926 -32.379 1.00 66.31 79 ASP A C 1
ATOM 639 O O . ASP A 1 79 ? 16.406 10.033 -31.381 1.00 66.31 79 ASP A O 1
ATOM 643 N N . LYS A 1 80 ? 16.907 8.959 -33.274 1.00 77.06 80 LYS A N 1
ATOM 644 C CA . LYS A 1 80 ? 15.819 7.984 -33.198 1.00 77.06 80 LYS A CA 1
ATOM 645 C C . LYS A 1 80 ? 16.196 6.846 -32.262 1.00 77.06 80 LYS A C 1
ATOM 647 O O . LYS A 1 80 ? 16.366 5.713 -32.687 1.00 77.06 80 LYS A O 1
ATOM 652 N N . HIS A 1 81 ? 16.364 7.156 -30.992 1.00 83.19 81 HIS A N 1
ATOM 653 C CA . HIS A 1 81 ? 16.449 6.147 -29.952 1.00 83.19 81 HIS A CA 1
ATOM 654 C C . HIS A 1 81 ? 15.027 5.784 -29.500 1.00 83.19 81 HIS A C 1
ATOM 656 O O . HIS A 1 81 ? 14.147 6.650 -29.430 1.00 83.19 81 HIS A O 1
ATOM 662 N N . LYS A 1 82 ? 14.769 4.502 -29.236 1.00 85.19 82 LYS A N 1
ATOM 663 C CA . LYS A 1 82 ? 13.461 4.033 -28.761 1.00 85.19 82 LYS A CA 1
ATOM 664 C C . LYS A 1 82 ? 13.661 2.982 -27.692 1.00 85.19 82 LYS A C 1
ATOM 666 O O . LYS A 1 82 ? 14.291 1.963 -27.947 1.00 85.19 82 LYS A O 1
ATOM 671 N N . PHE A 1 83 ? 13.072 3.222 -26.531 1.00 87.44 83 PHE A N 1
ATOM 672 C CA . PHE A 1 83 ? 13.071 2.293 -25.416 1.00 87.44 83 PHE A CA 1
ATOM 673 C C . PHE A 1 83 ? 11.658 2.155 -24.877 1.00 87.44 83 PHE A C 1
ATOM 675 O O . PHE A 1 83 ? 10.887 3.113 -24.865 1.00 87.44 83 PHE A O 1
ATOM 682 N N . THR A 1 84 ? 11.349 0.949 -24.431 1.00 87.12 84 THR A N 1
ATOM 683 C CA . THR A 1 84 ? 10.205 0.652 -23.588 1.00 87.12 84 THR A CA 1
ATOM 684 C C . THR A 1 84 ? 10.726 0.250 -22.221 1.00 87.12 84 THR A C 1
ATOM 686 O O . THR A 1 84 ? 11.761 -0.417 -22.109 1.00 87.12 84 THR A O 1
ATOM 689 N N . VAL A 1 85 ? 10.005 0.661 -21.188 1.00 89.75 85 VAL A N 1
ATOM 690 C CA . VAL A 1 85 ? 10.307 0.309 -19.806 1.00 89.75 85 VAL A CA 1
ATOM 691 C C . VAL A 1 85 ? 9.072 -0.328 -19.209 1.00 89.75 85 VAL A C 1
ATOM 693 O O . VAL A 1 85 ? 7.948 0.092 -19.466 1.00 89.75 85 VAL A O 1
ATOM 696 N N . PHE A 1 86 ? 9.310 -1.367 -18.438 1.00 89.19 86 PHE A N 1
ATOM 697 C CA . PHE A 1 86 ? 8.345 -2.041 -17.606 1.00 89.19 86 PHE A CA 1
ATOM 698 C C . PHE A 1 86 ? 8.906 -2.048 -16.187 1.00 89.19 86 PHE A C 1
ATOM 700 O O . PHE A 1 86 ? 10.117 -2.172 -16.006 1.00 89.19 86 PHE A O 1
ATOM 707 N N . GLY A 1 87 ? 8.058 -1.914 -15.181 1.00 91.69 87 GLY A N 1
ATOM 708 C CA . GLY A 1 87 ? 8.514 -1.958 -13.805 1.00 91.69 87 GLY A CA 1
ATOM 709 C C . GLY A 1 87 ? 7.394 -1.705 -12.811 1.00 91.69 87 GLY A C 1
ATOM 710 O O . GLY A 1 87 ? 6.242 -1.525 -13.217 1.00 91.69 87 GLY A O 1
ATOM 711 N N . PRO A 1 88 ? 7.740 -1.697 -11.518 1.00 94.00 88 PRO A N 1
ATOM 712 C CA . PRO A 1 88 ? 6.800 -1.482 -10.429 1.00 94.00 88 PRO A CA 1
ATOM 713 C C . PRO A 1 88 ? 6.441 0.003 -10.313 1.00 94.00 88 PRO A C 1
ATOM 715 O O . PRO A 1 88 ? 6.828 0.647 -9.351 1.00 94.00 88 PRO A O 1
ATOM 718 N N . TYR A 1 89 ? 5.771 0.574 -11.312 1.00 93.12 89 TYR A N 1
ATOM 719 C CA . TYR A 1 89 ? 5.217 1.925 -11.187 1.00 93.12 89 TYR A CA 1
ATOM 720 C C . TYR A 1 89 ? 4.172 1.964 -10.066 1.00 93.12 89 TYR A C 1
ATOM 722 O O . TYR A 1 89 ? 3.499 0.964 -9.835 1.00 93.12 89 TYR A O 1
ATOM 730 N N . ASP A 1 90 ? 4.084 3.097 -9.378 1.00 93.94 90 ASP A N 1
ATOM 731 C CA . ASP A 1 90 ? 3.100 3.405 -8.335 1.00 93.94 90 ASP A CA 1
ATOM 732 C C . ASP A 1 90 ? 2.509 4.780 -8.679 1.00 93.94 90 ASP A C 1
ATOM 734 O O . ASP A 1 90 ? 3.140 5.821 -8.463 1.00 93.94 90 ASP A O 1
ATOM 738 N N . HIS A 1 91 ? 1.368 4.790 -9.365 1.00 92.69 91 HIS A N 1
ATOM 739 C CA . HIS A 1 91 ? 0.836 5.998 -9.997 1.00 92.69 91 HIS A CA 1
ATOM 740 C C . HIS A 1 91 ? 0.194 6.977 -9.014 1.00 92.69 91 HIS A C 1
ATOM 742 O O . HIS A 1 91 ? 0.296 8.192 -9.232 1.00 92.69 91 HIS A O 1
ATOM 748 N N . ASP A 1 92 ? -0.465 6.494 -7.964 1.00 93.62 92 ASP A N 1
ATOM 749 C CA . ASP A 1 92 ? -1.092 7.347 -6.951 1.00 93.62 92 ASP A CA 1
ATOM 750 C C . ASP A 1 92 ? -0.167 7.674 -5.771 1.00 93.62 92 ASP A C 1
ATOM 752 O O . ASP A 1 92 ? -0.385 8.676 -5.080 1.00 93.62 92 ASP A O 1
ATOM 756 N N . GLY A 1 93 ? 0.936 6.938 -5.635 1.00 94.50 93 GLY A N 1
ATOM 757 C CA . GLY A 1 93 ? 1.978 7.207 -4.664 1.00 94.50 93 GLY A CA 1
ATOM 758 C C . GLY A 1 93 ? 1.631 6.727 -3.262 1.00 94.50 93 GLY A C 1
ATOM 759 O O . GLY A 1 93 ? 2.119 7.313 -2.289 1.00 94.50 93 GLY A O 1
ATOM 760 N N . ASP A 1 94 ? 0.789 5.703 -3.146 1.00 93.81 94 ASP A N 1
ATOM 761 C CA . ASP A 1 94 ? 0.508 5.020 -1.888 1.00 93.81 94 ASP A CA 1
ATOM 762 C C . ASP A 1 94 ? 1.579 3.959 -1.538 1.00 93.81 94 ASP A C 1
ATOM 764 O O . ASP A 1 94 ? 1.574 3.376 -0.457 1.00 93.81 94 ASP A O 1
ATOM 768 N N . GLY A 1 95 ? 2.568 3.749 -2.408 1.00 93.19 95 GLY A N 1
ATOM 769 C CA . GLY A 1 95 ? 3.676 2.819 -2.217 1.00 93.19 95 GLY A CA 1
ATOM 770 C C . GLY A 1 95 ? 3.353 1.366 -2.546 1.00 93.19 95 GLY A C 1
ATOM 771 O O . GLY A 1 95 ? 4.223 0.500 -2.388 1.00 93.19 95 GLY A O 1
ATOM 772 N N . ILE A 1 96 ? 2.147 1.086 -3.030 1.00 92.75 96 ILE A N 1
ATOM 773 C CA . ILE A 1 96 ? 1.760 -0.188 -3.618 1.00 92.75 96 ILE A CA 1
ATOM 774 C C . ILE A 1 96 ? 1.945 -0.066 -5.139 1.00 92.75 96 ILE A C 1
ATOM 776 O O . ILE A 1 96 ? 1.404 0.836 -5.757 1.00 92.75 96 ILE A O 1
ATOM 780 N N . PRO A 1 97 ? 2.725 -0.946 -5.791 1.00 93.19 97 PRO A N 1
ATOM 781 C CA . PRO A 1 97 ? 2.863 -0.881 -7.244 1.00 93.19 97 PRO A CA 1
ATOM 782 C C . PRO A 1 97 ? 1.548 -1.189 -7.972 1.00 93.19 97 PRO A C 1
ATOM 784 O O . PRO A 1 97 ? 0.875 -2.154 -7.606 1.00 93.19 97 PRO A O 1
ATOM 787 N N . ASP A 1 98 ? 1.286 -0.524 -9.100 1.00 92.69 98 ASP A N 1
ATOM 788 C CA . ASP A 1 98 ? 0.058 -0.668 -9.900 1.00 92.69 98 ASP A CA 1
ATOM 789 C C . ASP A 1 98 ? -0.262 -2.133 -10.238 1.00 92.69 98 ASP A C 1
ATOM 791 O O . ASP A 1 98 ? -1.407 -2.583 -10.258 1.00 92.69 98 ASP A O 1
ATOM 795 N N . LEU A 1 99 ? 0.774 -2.922 -10.539 1.00 89.62 99 LEU A N 1
ATOM 796 C CA . LEU A 1 99 ? 0.624 -4.341 -10.861 1.00 89.62 99 LEU A CA 1
ATOM 797 C C . LEU A 1 99 ? 0.211 -5.174 -9.654 1.00 89.62 99 LEU A C 1
ATOM 799 O O . LEU A 1 99 ? -0.496 -6.165 -9.821 1.00 89.62 99 LEU A O 1
ATOM 803 N N . GLU A 1 100 ? 0.661 -4.801 -8.459 1.00 90.38 100 GLU A N 1
ATOM 804 C CA . GLU A 1 100 ? 0.199 -5.414 -7.221 1.00 90.38 100 GLU A CA 1
ATOM 805 C C . GLU A 1 100 ? -1.259 -5.025 -6.971 1.00 90.38 100 GLU A C 1
ATOM 807 O O . GLU A 1 100 ? -2.080 -5.899 -6.711 1.00 90.38 100 GLU A O 1
ATOM 812 N N . GLU A 1 101 ? -1.615 -3.757 -7.159 1.00 92.00 101 GLU A N 1
ATOM 813 C CA . GLU A 1 101 ? -2.993 -3.276 -7.050 1.00 92.00 101 GLU A CA 1
ATOM 814 C C . GLU A 1 101 ? -3.951 -4.021 -7.985 1.00 92.00 101 GLU A C 1
ATOM 816 O O . GLU A 1 101 ? -4.992 -4.523 -7.545 1.00 92.00 101 GLU A O 1
ATOM 821 N N . PHE A 1 102 ? -3.564 -4.218 -9.249 1.00 89.75 102 PHE A N 1
ATOM 822 C CA . PHE A 1 102 ? -4.358 -4.987 -10.206 1.00 89.75 102 PHE A CA 1
ATOM 823 C C . PHE A 1 102 ? -4.603 -6.436 -9.763 1.00 89.75 102 PHE A C 1
ATOM 825 O O . PHE A 1 102 ? -5.692 -6.958 -10.011 1.00 89.75 102 PHE A O 1
ATOM 832 N N . LYS A 1 103 ? -3.657 -7.092 -9.068 1.00 87.94 103 LYS A N 1
ATOM 833 C CA . LYS A 1 103 ? -3.865 -8.459 -8.537 1.00 87.94 103 LYS A CA 1
ATOM 834 C C . LYS A 1 103 ? -5.009 -8.512 -7.520 1.00 87.94 103 LYS A C 1
ATOM 836 O O . LYS A 1 103 ? -5.684 -9.536 -7.423 1.00 87.94 103 LYS A O 1
ATOM 841 N N . TYR A 1 104 ? -5.238 -7.424 -6.783 1.00 87.50 104 TYR A N 1
ATOM 842 C CA . TYR A 1 104 ? -6.317 -7.308 -5.795 1.00 87.50 104 TYR A CA 1
ATOM 843 C C . TYR A 1 104 ? -7.560 -6.579 -6.329 1.00 87.50 104 TYR A C 1
ATOM 845 O O . TYR A 1 104 ? -8.562 -6.479 -5.616 1.00 87.50 104 TYR A O 1
ATOM 853 N N . GLY A 1 105 ? -7.529 -6.116 -7.583 1.00 89.56 105 GLY A N 1
ATOM 854 C CA . GLY A 1 105 ? -8.600 -5.330 -8.192 1.00 89.56 105 GLY A CA 1
ATOM 855 C C . GLY A 1 105 ? -8.737 -3.935 -7.583 1.00 89.56 105 GLY A C 1
ATOM 856 O O . GLY A 1 105 ? -9.860 -3.444 -7.494 1.00 89.56 105 GLY A O 1
ATOM 857 N N . LEU A 1 106 ? -7.629 -3.349 -7.126 1.00 92.19 106 LEU A N 1
ATOM 858 C CA . LEU A 1 106 ? -7.520 -1.964 -6.665 1.00 92.19 106 LEU A CA 1
ATOM 859 C C . LEU A 1 106 ? -7.277 -1.016 -7.846 1.00 92.19 106 LEU A C 1
ATOM 861 O O . LEU A 1 106 ? -6.906 -1.450 -8.940 1.00 92.19 106 LEU A O 1
ATOM 865 N N . ASN A 1 107 ? -7.546 0.265 -7.626 1.00 93.81 107 ASN A N 1
ATOM 866 C CA . ASN A 1 107 ? -7.420 1.324 -8.605 1.00 93.81 107 ASN A CA 1
ATOM 867 C C . ASN A 1 107 ? -6.065 2.033 -8.454 1.00 93.81 107 ASN A C 1
ATOM 869 O O . ASN A 1 107 ? -5.960 2.876 -7.568 1.00 93.81 107 ASN A O 1
ATOM 873 N N . PRO A 1 108 ? -5.129 1.876 -9.410 1.00 93.12 108 PRO A N 1
ATOM 874 C CA . PRO A 1 108 ? -3.779 2.458 -9.334 1.00 93.12 108 PRO A CA 1
ATOM 875 C C . PRO A 1 108 ? -3.715 3.983 -9.454 1.00 93.12 108 PRO A C 1
ATOM 877 O O . PRO A 1 108 ? -2.677 4.589 -9.694 1.00 93.12 108 PRO A O 1
ATOM 880 N N . LYS A 1 109 ? -4.867 4.643 -9.417 1.00 92.94 109 LYS A N 1
ATOM 881 C CA . LYS A 1 109 ? -4.998 6.098 -9.463 1.00 92.94 109 LYS A CA 1
ATOM 882 C C . LYS A 1 109 ? -5.719 6.626 -8.221 1.00 92.94 109 LYS A C 1
ATOM 884 O O . LYS A 1 109 ? -6.127 7.790 -8.238 1.00 92.94 109 LYS A O 1
ATOM 889 N N . ASN A 1 110 ? -5.961 5.793 -7.205 1.00 93.75 110 ASN A N 1
ATOM 890 C CA . ASN A 1 110 ? -6.722 6.154 -6.018 1.00 93.75 110 ASN A CA 1
ATOM 891 C C . ASN A 1 110 ? -6.114 5.594 -4.723 1.00 93.75 110 ASN A C 1
ATOM 893 O O . ASN A 1 110 ? -6.444 4.494 -4.285 1.00 93.75 110 ASN A O 1
ATOM 897 N N . ASP A 1 111 ? -5.438 6.484 -4.000 1.00 93.06 111 ASP A N 1
ATOM 898 C CA . ASP A 1 111 ? -4.728 6.220 -2.744 1.00 93.06 111 ASP A CA 1
ATOM 899 C C . ASP A 1 111 ? -5.633 5.934 -1.515 1.00 93.06 111 ASP A C 1
ATOM 901 O O . ASP A 1 111 ? -5.198 6.020 -0.362 1.00 93.06 111 ASP A O 1
ATOM 905 N N . ASP A 1 112 ? -6.929 5.682 -1.724 1.00 92.25 112 ASP A N 1
ATOM 906 C CA . ASP A 1 112 ? -7.949 5.555 -0.675 1.00 92.25 112 ASP A CA 1
ATOM 907 C C . ASP A 1 112 ? -8.985 4.458 -0.979 1.00 92.25 112 ASP A C 1
ATOM 909 O O . ASP A 1 112 ? -10.189 4.623 -0.760 1.00 92.25 112 ASP A O 1
ATOM 913 N N . ASP A 1 113 ? -8.558 3.314 -1.508 1.00 91.12 113 ASP A N 1
ATOM 914 C CA . ASP A 1 113 ? -9.479 2.217 -1.836 1.00 91.12 113 ASP A CA 1
ATOM 915 C C . ASP A 1 113 ? -9.973 1.412 -0.621 1.00 91.12 113 ASP A C 1
ATOM 917 O O . ASP A 1 113 ? -11.057 0.815 -0.669 1.00 91.12 113 ASP A O 1
ATOM 921 N N . ILE A 1 114 ? -9.224 1.409 0.485 1.00 93.50 114 ILE A N 1
ATOM 922 C CA . ILE A 1 114 ? -9.581 0.660 1.695 1.00 93.50 114 ILE A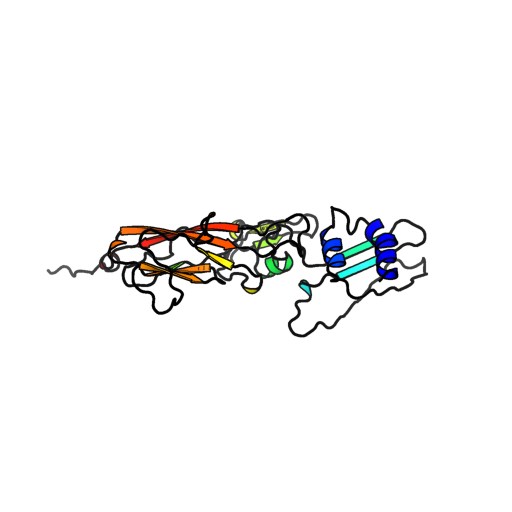 CA 1
ATOM 923 C C . ILE A 1 114 ? -10.640 1.423 2.489 1.00 93.50 114 ILE A C 1
ATOM 925 O O . ILE A 1 114 ? -10.437 2.539 2.965 1.00 93.50 114 ILE A O 1
ATOM 929 N N . GLN A 1 115 ? -11.786 0.783 2.690 1.00 93.62 115 GLN A N 1
ATOM 930 C CA . GLN A 1 115 ? -12.928 1.341 3.397 1.00 93.62 115 GLN A CA 1
ATOM 931 C C . GLN A 1 115 ? -13.305 0.477 4.598 1.00 93.62 115 GLN A C 1
ATOM 933 O O . GLN A 1 115 ? -13.027 -0.717 4.658 1.00 93.62 115 GLN A O 1
ATOM 938 N N . PHE A 1 116 ? -14.004 1.083 5.552 1.00 92.81 116 PHE A N 1
ATOM 939 C CA . PHE A 1 116 ? -14.675 0.365 6.629 1.00 92.81 116 PHE A CA 1
ATOM 940 C C . PHE A 1 116 ? -16.187 0.498 6.468 1.00 92.81 116 PHE A C 1
ATOM 942 O O . PHE A 1 116 ? -16.676 1.520 5.969 1.00 92.81 116 PHE A O 1
ATOM 949 N N . PRO A 1 117 ? -16.971 -0.523 6.851 1.00 88.62 117 PRO A N 1
ATOM 950 C CA . PRO A 1 117 ? -18.411 -0.367 6.887 1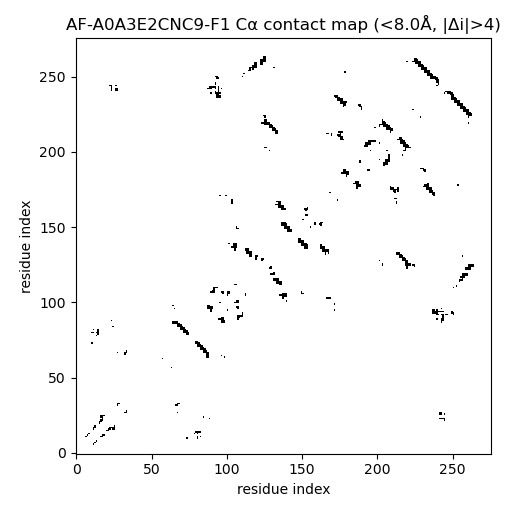.00 88.62 117 PRO A CA 1
ATOM 951 C C . PRO A 1 117 ? -18.746 0.668 7.965 1.00 88.62 117 PRO A C 1
ATOM 953 O O . PRO A 1 117 ? -18.185 0.653 9.059 1.00 88.62 117 PRO A O 1
ATOM 956 N N . LYS A 1 118 ? -19.679 1.573 7.654 1.00 74.56 118 LYS A N 1
ATOM 957 C CA . LYS A 1 118 ? -20.070 2.648 8.579 1.00 74.56 118 LYS A CA 1
ATOM 958 C C . LYS A 1 118 ? -20.616 2.125 9.908 1.00 74.56 118 LYS A C 1
ATOM 960 O O . LYS A 1 118 ? -20.585 2.856 10.879 1.00 74.56 118 LYS A O 1
ATOM 965 N N . ARG A 1 119 ? -21.128 0.892 9.938 1.00 73.38 119 ARG A N 1
ATOM 966 C CA . ARG A 1 119 ? -21.614 0.186 11.129 1.00 73.38 119 ARG A CA 1
ATOM 967 C C . ARG A 1 119 ? -21.170 -1.273 11.049 1.00 73.38 119 ARG A C 1
ATOM 969 O O . ARG A 1 119 ? -21.043 -1.809 9.945 1.00 73.38 119 ARG A O 1
ATOM 976 N N . SER A 1 120 ? -20.981 -1.922 12.194 1.00 74.88 120 SER A N 1
ATOM 977 C CA . SER A 1 120 ? -20.888 -3.385 12.267 1.00 74.88 120 SER A CA 1
ATOM 978 C C . SER A 1 120 ? -22.066 -4.059 11.544 1.00 74.88 120 SER A C 1
ATOM 980 O O . SER A 1 120 ? -23.179 -3.530 11.528 1.00 74.88 120 SER A O 1
ATOM 982 N N . LYS A 1 121 ? -21.823 -5.222 10.915 1.00 68.75 121 LYS A N 1
ATOM 983 C CA . LYS A 1 121 ? -22.872 -5.970 10.183 1.00 68.75 121 LYS A CA 1
ATOM 984 C C . LYS A 1 121 ? -24.043 -6.347 11.095 1.00 68.75 121 LYS A C 1
ATOM 986 O O . LYS A 1 121 ? -25.185 -6.355 10.652 1.00 68.75 121 LYS A O 1
ATOM 991 N N . GLU A 1 122 ? -23.738 -6.626 12.356 1.00 76.00 122 GLU A N 1
ATOM 992 C CA . GLU A 1 122 ? -24.690 -6.973 13.403 1.00 76.00 122 GLU A CA 1
ATOM 993 C C . GLU A 1 122 ? -24.512 -6.032 14.593 1.00 76.00 122 GLU A C 1
ATOM 995 O O . GLU A 1 122 ? -23.423 -5.487 14.819 1.00 76.00 122 GLU A O 1
ATOM 1000 N N . ASP A 1 123 ? -25.584 -5.843 15.357 1.00 80.62 123 ASP A N 1
ATOM 1001 C CA . ASP A 1 123 ? -25.514 -5.108 16.611 1.00 80.62 123 ASP A CA 1
ATOM 1002 C C . ASP A 1 123 ? -24.722 -5.896 17.648 1.00 80.62 123 ASP A C 1
ATOM 1004 O O . ASP A 1 123 ? -24.962 -7.079 17.881 1.00 80.62 123 ASP A O 1
ATOM 1008 N N . ALA A 1 124 ? -23.768 -5.222 18.281 1.00 82.06 124 ALA A N 1
ATOM 1009 C CA . ALA A 1 124 ? -22.947 -5.813 19.316 1.00 82.06 124 ALA A CA 1
ATOM 1010 C C . ALA A 1 124 ? -23.755 -5.981 20.605 1.00 82.06 124 ALA A C 1
ATOM 1012 O O . ALA A 1 124 ? -24.556 -5.122 20.972 1.00 82.06 124 ALA A O 1
ATOM 1013 N N . VAL A 1 125 ? -23.496 -7.054 21.344 1.00 81.56 125 VAL A N 1
ATOM 1014 C CA . VAL A 1 125 ? -24.091 -7.284 22.662 1.00 81.56 125 VAL A CA 1
ATOM 1015 C C . VAL A 1 125 ? -22.992 -7.333 23.707 1.00 81.56 125 VAL A C 1
ATOM 1017 O O . VAL A 1 125 ? -21.888 -7.815 23.461 1.00 81.56 125 VAL A O 1
ATOM 1020 N N . TYR A 1 126 ? -23.274 -6.785 24.890 1.0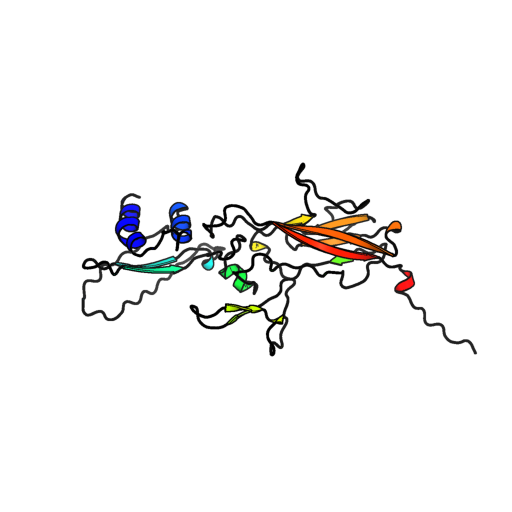0 80.62 126 TYR A N 1
ATOM 1021 C CA . TYR A 1 126 ? -22.317 -6.857 25.990 1.00 80.62 126 TYR A CA 1
ATOM 1022 C C . TYR A 1 126 ? -22.022 -8.325 26.344 1.00 80.62 126 TYR A C 1
ATOM 1024 O O . TYR A 1 126 ? -22.933 -9.145 26.422 1.00 80.62 126 TYR A O 1
ATOM 1032 N N . GLY A 1 127 ? -20.751 -8.634 26.601 1.00 74.69 127 GLY A N 1
ATOM 1033 C CA . GLY A 1 127 ? -20.307 -10.001 26.893 1.00 74.69 127 GLY A CA 1
ATOM 1034 C C . GLY A 1 127 ? -19.922 -10.827 25.662 1.00 74.69 127 GLY A C 1
ATOM 1035 O O . GLY A 1 127 ? -19.341 -11.895 25.835 1.00 74.69 127 GLY A O 1
ATOM 1036 N N . GLU A 1 128 ? -20.155 -10.320 24.448 1.00 87.00 128 GLU A N 1
ATOM 1037 C CA . GLU A 1 128 ? -19.725 -10.953 23.199 1.00 87.00 128 GLU A CA 1
ATOM 1038 C C . GLU A 1 128 ? -18.744 -10.057 22.441 1.00 87.00 128 GLU A C 1
ATOM 1040 O O . GLU A 1 128 ? -18.908 -8.839 22.356 1.00 87.00 128 GLU A O 1
ATOM 1045 N N . VAL A 1 129 ? -17.694 -10.662 21.884 1.00 91.00 129 VAL A N 1
ATOM 1046 C CA . VAL A 1 129 ? -16.734 -9.932 21.055 1.00 91.00 129 VAL A CA 1
ATOM 1047 C C . VAL A 1 129 ? -17.345 -9.723 19.678 1.00 91.00 129 VAL A C 1
ATOM 1049 O O . VAL A 1 129 ? -17.628 -10.683 18.966 1.00 91.00 129 VAL A O 1
ATOM 1052 N N . THR A 1 130 ? -17.491 -8.464 19.283 1.00 92.31 130 THR A N 1
ATOM 1053 C CA . THR A 1 130 ? -17.894 -8.092 17.926 1.00 92.31 130 THR A CA 1
ATOM 1054 C C . THR A 1 130 ? -16.675 -7.746 17.080 1.00 92.31 130 THR A C 1
ATOM 1056 O O . THR A 1 130 ? -15.615 -7.386 17.606 1.00 92.31 130 THR A O 1
ATOM 1059 N N . SER A 1 131 ? -16.817 -7.850 15.760 1.00 93.12 131 SER A N 1
ATOM 1060 C CA . SER A 1 131 ? -15.743 -7.549 14.826 1.00 93.12 131 SER A CA 1
ATOM 1061 C C . SER A 1 131 ? -16.229 -6.788 13.602 1.00 93.12 131 SER A C 1
ATOM 1063 O O . SER A 1 131 ? -17.309 -7.040 13.069 1.00 93.12 131 SER A O 1
ATOM 1065 N N . VAL A 1 132 ? -15.390 -5.862 13.147 1.00 94.12 132 VAL A N 1
ATOM 1066 C CA . VAL A 1 132 ? -15.575 -5.101 11.921 1.00 94.12 132 VAL A CA 1
ATO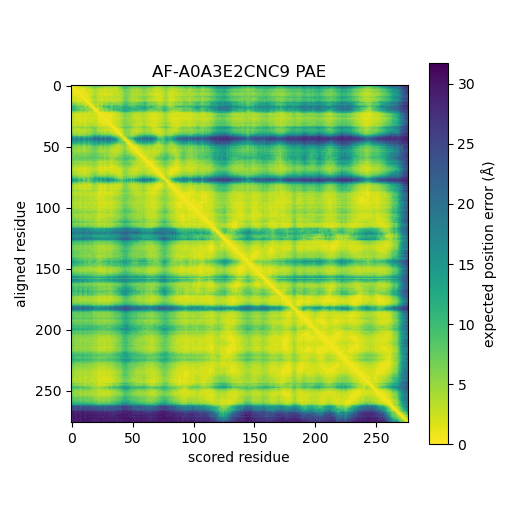M 1067 C C . VAL A 1 132 ? -14.328 -5.254 11.061 1.00 94.12 132 VAL A C 1
ATOM 1069 O O . VAL A 1 132 ? -13.218 -4.961 11.502 1.00 94.12 132 VAL A O 1
ATOM 1072 N N . LYS A 1 133 ? -14.520 -5.715 9.826 1.00 94.25 133 LYS A N 1
ATOM 1073 C CA . LYS A 1 133 ? -13.450 -5.882 8.841 1.00 94.25 133 LYS A CA 1
ATOM 1074 C C . LYS A 1 133 ? -13.482 -4.750 7.818 1.00 94.25 133 LYS A C 1
ATOM 1076 O O . LYS A 1 133 ? -14.583 -4.333 7.440 1.00 94.25 133 LYS A O 1
ATOM 1081 N N . PRO A 1 134 ? -12.316 -4.272 7.356 1.00 95.12 134 PRO A N 1
ATOM 1082 C CA . PRO A 1 134 ? -12.265 -3.410 6.191 1.00 95.12 134 PRO A CA 1
ATOM 1083 C C . PRO A 1 134 ? -12.684 -4.175 4.933 1.00 95.12 134 PRO A C 1
ATOM 1085 O O . PRO A 1 134 ? -12.722 -5.408 4.899 1.00 95.12 134 PRO A O 1
ATOM 1088 N N . TYR A 1 135 ? -12.988 -3.420 3.889 1.00 93.56 135 TYR A N 1
ATOM 1089 C CA . TYR A 1 135 ? -13.222 -3.929 2.551 1.00 93.56 135 TYR A CA 1
ATOM 1090 C C . TYR A 1 135 ? -12.653 -2.966 1.511 1.00 93.56 135 TYR A C 1
ATOM 1092 O O . TYR A 1 135 ? -12.493 -1.776 1.769 1.00 93.56 135 TYR A O 1
ATOM 1100 N N . ILE A 1 136 ? -12.393 -3.484 0.321 1.00 93.62 136 ILE A N 1
ATOM 1101 C CA . ILE A 1 136 ? -11.983 -2.719 -0.857 1.00 93.62 136 ILE A CA 1
ATOM 1102 C C . ILE A 1 136 ? -13.107 -2.764 -1.888 1.00 93.62 136 ILE A C 1
ATOM 1104 O O . ILE A 1 136 ? -13.784 -3.789 -2.009 1.00 93.62 136 ILE A O 1
ATOM 1108 N N . ASN A 1 137 ? -13.341 -1.664 -2.606 1.00 93.25 137 ASN A N 1
ATOM 1109 C CA . ASN A 1 137 ? -14.203 -1.686 -3.790 1.00 93.25 137 ASN A CA 1
ATOM 1110 C C . ASN A 1 137 ? -13.364 -2.193 -4.955 1.00 93.25 137 ASN A C 1
ATOM 1112 O O . ASN A 1 137 ? -12.399 -1.537 -5.326 1.00 93.25 137 ASN A O 1
ATOM 1116 N N . THR A 1 138 ? -13.723 -3.342 -5.516 1.00 92.94 138 THR A N 1
ATOM 1117 C CA . THR A 1 138 ? -12.929 -3.942 -6.586 1.00 92.94 138 THR A CA 1
ATOM 1118 C C . THR A 1 138 ? -13.364 -3.433 -7.957 1.00 92.94 138 THR A C 1
ATOM 1120 O O . THR A 1 138 ? -14.495 -2.964 -8.142 1.00 92.94 138 THR A O 1
ATOM 1123 N N . GLY A 1 139 ? -12.471 -3.537 -8.932 1.00 93.94 139 GLY A N 1
ATOM 1124 C CA . GLY A 1 139 ? -12.730 -3.154 -10.314 1.00 93.94 139 GLY A CA 1
ATOM 1125 C C . GLY A 1 139 ? -11.777 -3.811 -11.302 1.00 93.94 139 GLY A C 1
ATOM 1126 O O . GLY A 1 139 ? -11.062 -4.759 -10.967 1.00 93.94 139 GLY A O 1
ATOM 1127 N N . GLU A 1 140 ? -11.790 -3.297 -12.524 1.00 93.19 140 GLU A N 1
ATOM 1128 C CA . GLU A 1 140 ? -10.897 -3.709 -13.604 1.00 93.19 140 GLU A CA 1
ATOM 1129 C C . GLU A 1 140 ? -10.526 -2.527 -14.499 1.00 93.19 140 GLU A C 1
ATOM 1131 O O . GLU A 1 140 ? -11.224 -1.510 -14.556 1.00 93.19 140 GLU A O 1
ATOM 1136 N N . TRP A 1 141 ? -9.422 -2.679 -15.229 1.00 91.88 141 TRP A N 1
ATOM 1137 C CA . TRP A 1 141 ? -9.072 -1.772 -16.313 1.00 91.88 141 TRP A CA 1
ATOM 1138 C C . TRP A 1 141 ? -9.926 -2.069 -17.546 1.00 91.88 141 TRP A C 1
ATOM 1140 O O . TRP A 1 141 ? -9.912 -3.187 -18.061 1.00 91.88 141 TRP A O 1
ATOM 1150 N N . VAL A 1 142 ? -10.632 -1.060 -18.053 1.00 92.38 142 VAL A N 1
ATOM 1151 C CA . VAL A 1 142 ? -11.469 -1.175 -19.249 1.00 92.38 142 VAL A CA 1
ATOM 1152 C C . VAL A 1 142 ? -10.868 -0.338 -20.373 1.00 92.38 142 VAL A C 1
ATOM 1154 O O . VAL A 1 142 ? -10.675 0.866 -20.231 1.00 92.38 142 VAL A O 1
ATOM 1157 N N . GLY A 1 143 ? -10.618 -0.969 -21.522 1.00 91.62 143 GLY A N 1
ATOM 1158 C CA . GLY A 1 143 ? -10.068 -0.318 -22.713 1.00 91.62 143 GLY A CA 1
ATOM 1159 C C . GLY A 1 143 ? -8.603 -0.667 -22.979 1.00 91.62 143 GLY A C 1
ATOM 1160 O O . GLY A 1 143 ? -8.049 -1.597 -22.396 1.00 91.62 143 GLY A O 1
ATOM 1161 N N . ASP A 1 144 ? -7.991 0.056 -23.916 1.00 89.19 144 ASP A N 1
ATOM 1162 C CA . ASP A 1 144 ? -6.584 -0.128 -24.277 1.00 89.19 144 ASP A CA 1
ATOM 1163 C C . ASP A 1 144 ? -5.633 0.574 -23.283 1.00 89.19 144 ASP A C 1
ATOM 1165 O O . ASP A 1 144 ? -6.059 1.243 -22.341 1.00 89.19 144 ASP A O 1
ATOM 1169 N N . SER A 1 145 ? -4.324 0.411 -23.476 1.00 76.56 145 SER A N 1
ATOM 1170 C CA . SER A 1 145 ? -3.298 0.983 -22.595 1.00 76.56 145 SER A CA 1
ATOM 1171 C C . SER A 1 145 ? -3.154 2.508 -22.691 1.00 76.56 145 SER A C 1
ATOM 1173 O O . SER A 1 145 ? -2.407 3.087 -21.911 1.00 76.56 145 SER A O 1
ATOM 1175 N N . TYR A 1 146 ? -3.793 3.161 -23.667 1.00 79.62 146 TYR A N 1
ATOM 1176 C CA . TYR A 1 146 ? -3.656 4.597 -23.924 1.00 79.62 146 TYR A CA 1
ATOM 1177 C C . TYR A 1 146 ? -4.904 5.391 -23.518 1.00 79.62 146 TYR A C 1
ATOM 1179 O O . TYR A 1 146 ? -4.788 6.445 -22.901 1.00 79.62 146 TYR A O 1
ATOM 1187 N N . ASN A 1 147 ? -6.093 4.883 -23.846 1.00 89.38 147 ASN A N 1
ATOM 1188 C CA . ASN A 1 147 ? -7.386 5.524 -23.602 1.00 89.38 147 ASN A CA 1
ATOM 1189 C C . ASN A 1 147 ? -8.218 4.825 -22.522 1.00 89.38 147 ASN A C 1
ATOM 1191 O O . ASN A 1 147 ? -9.293 5.320 -22.183 1.00 89.38 147 ASN A O 1
ATOM 1195 N N . GLY A 1 148 ? -7.780 3.659 -22.044 1.00 90.19 148 GLY A N 1
ATOM 1196 C CA . GLY A 1 148 ? -8.500 2.924 -21.016 1.00 90.19 148 GLY A CA 1
ATOM 1197 C C . GLY A 1 148 ? -8.466 3.614 -19.658 1.00 90.19 148 GLY A C 1
ATOM 1198 O O . GLY A 1 148 ? -7.663 4.516 -19.392 1.00 90.19 148 GLY A O 1
ATOM 1199 N N . ASP A 1 149 ? -9.356 3.169 -18.783 1.00 92.75 149 ASP A N 1
ATOM 1200 C CA . ASP A 1 149 ? -9.409 3.619 -17.405 1.00 92.75 149 ASP A CA 1
ATOM 1201 C C . ASP A 1 149 ? -9.898 2.526 -16.457 1.00 92.75 149 ASP A C 1
ATOM 1203 O O . ASP A 1 149 ? -10.552 1.557 -16.847 1.00 92.75 149 ASP A O 1
ATOM 1207 N N . PHE A 1 150 ? -9.545 2.679 -15.183 1.00 93.81 150 PHE A N 1
ATOM 1208 C CA . PHE A 1 150 ? -10.021 1.787 -14.144 1.00 93.81 150 PHE A CA 1
ATOM 1209 C C . PHE A 1 150 ? -11.492 2.072 -13.838 1.00 93.81 150 PHE A C 1
ATOM 1211 O O . PHE A 1 150 ? -11.895 3.221 -13.634 1.00 93.81 150 PHE A O 1
ATOM 1218 N N . LYS A 1 151 ? -12.297 1.014 -13.775 1.00 94.81 151 LYS A N 1
ATOM 1219 C CA . LYS A 1 151 ? -13.724 1.077 -13.473 1.00 94.81 151 LYS A CA 1
ATOM 1220 C C . LYS A 1 151 ? -14.035 0.192 -12.276 1.00 94.81 151 LYS A C 1
ATOM 1222 O O . LYS A 1 151 ? -13.767 -1.006 -12.295 1.00 94.81 151 LYS A O 1
ATOM 1227 N N . TYR A 1 152 ? -14.676 0.764 -11.261 1.00 95.50 152 TYR A N 1
ATOM 1228 C CA . TYR A 1 152 ? -15.178 -0.022 -10.140 1.00 95.50 152 TYR A CA 1
ATOM 1229 C C . TYR A 1 152 ? -16.389 -0.855 -10.552 1.00 95.50 152 TYR A C 1
ATOM 1231 O O . TYR A 1 152 ? -17.339 -0.342 -11.145 1.00 95.50 152 TYR A O 1
ATOM 1239 N N . TYR A 1 153 ? -16.418 -2.117 -10.134 1.00 95.06 153 TYR A N 1
ATOM 1240 C CA . TYR A 1 153 ? -17.522 -3.028 -10.431 1.00 95.06 153 TYR A CA 1
ATOM 1241 C C . TYR A 1 153 ? -18.867 -2.559 -9.863 1.00 95.06 153 TYR A C 1
ATOM 1243 O O . TYR A 1 153 ? -19.909 -2.819 -10.456 1.00 95.06 153 TYR A O 1
ATOM 1251 N N . LYS A 1 154 ? -18.864 -1.845 -8.728 1.00 92.88 154 LYS A N 1
ATOM 1252 C CA . LYS A 1 154 ? -20.085 -1.267 -8.130 1.00 92.88 154 LYS A CA 1
ATOM 1253 C C . LYS A 1 154 ? -20.771 -0.226 -9.027 1.00 92.88 154 LYS A C 1
ATOM 1255 O O . LYS A 1 154 ? -21.968 -0.012 -8.877 1.00 92.88 154 LYS A O 1
ATOM 1260 N N . ASP A 1 155 ? -20.018 0.401 -9.931 1.00 94.12 155 ASP A N 1
ATOM 1261 C CA . ASP A 1 155 ? -20.498 1.463 -10.818 1.00 94.12 155 ASP A CA 1
ATOM 1262 C C . ASP A 1 155 ? -20.811 0.923 -12.229 1.00 94.12 155 ASP A C 1
ATOM 1264 O O . ASP A 1 155 ? -21.244 1.667 -13.111 1.00 94.12 155 ASP A O 1
ATOM 1268 N N . MET A 1 156 ? -20.617 -0.383 -12.456 1.00 92.75 156 MET A N 1
ATOM 1269 C CA . MET A 1 156 ? -20.882 -1.042 -13.731 1.00 92.75 156 MET A CA 1
ATOM 1270 C C . MET A 1 156 ? -22.329 -1.558 -13.810 1.00 92.75 156 MET A C 1
ATOM 1272 O O . MET A 1 156 ? -22.708 -2.432 -13.029 1.00 92.75 156 MET A O 1
ATOM 1276 N N . PRO A 1 157 ? -23.134 -1.121 -14.799 1.00 86.75 157 PRO A N 1
ATOM 1277 C CA . PRO A 1 157 ? -24.557 -1.472 -14.879 1.00 86.75 157 PRO A CA 1
ATOM 1278 C C . PRO A 1 157 ? -24.873 -2.971 -15.017 1.00 86.75 157 PRO A C 1
ATOM 1280 O O . PRO A 1 157 ? -25.965 -3.391 -14.653 1.00 86.75 157 PRO A O 1
ATOM 1283 N N . ASN A 1 158 ? -23.945 -3.770 -15.555 1.00 86.50 158 ASN A N 1
ATOM 1284 C CA . ASN A 1 158 ? -24.166 -5.183 -15.893 1.00 86.50 158 ASN A CA 1
ATOM 1285 C C . ASN A 1 158 ? -23.204 -6.143 -15.171 1.00 86.50 158 ASN A C 1
ATOM 1287 O O . ASN A 1 158 ? -23.035 -7.283 -15.605 1.00 86.50 158 ASN A O 1
ATOM 1291 N N . HIS A 1 159 ? -22.553 -5.707 -14.088 1.00 88.50 159 HIS A N 1
ATOM 1292 C CA . HIS A 1 159 ? -21.677 -6.597 -13.326 1.00 88.50 159 HIS A CA 1
ATOM 1293 C C . HIS A 1 159 ? -22.496 -7.546 -12.448 1.00 88.50 159 HIS A C 1
ATOM 1295 O O . HIS A 1 159 ? -23.118 -7.132 -11.474 1.00 88.50 159 HIS A O 1
ATOM 1301 N N . GLY A 1 160 ? -22.491 -8.837 -12.784 1.00 83.56 160 GLY A N 1
ATOM 1302 C CA . GLY A 1 160 ? -23.192 -9.879 -12.020 1.00 83.56 160 GLY A CA 1
ATOM 1303 C C . GLY A 1 160 ? -22.386 -10.472 -10.857 1.00 83.56 160 GLY A C 1
ATOM 1304 O O . GLY A 1 160 ? -22.851 -11.413 -10.215 1.00 83.56 160 GLY A O 1
ATOM 1305 N N . GLY A 1 161 ? -21.165 -9.982 -10.623 1.00 88.50 161 GLY A N 1
ATOM 1306 C CA . GLY A 1 161 ? -20.224 -10.530 -9.647 1.00 88.50 161 GLY A CA 1
ATOM 1307 C C . GLY A 1 161 ? -20.140 -9.747 -8.336 1.00 88.50 161 GLY A C 1
ATOM 1308 O O . GLY A 1 161 ? -20.842 -8.766 -8.098 1.00 88.50 161 GLY A O 1
ATOM 1309 N N . ARG A 1 162 ? -19.219 -10.181 -7.469 1.00 87.62 162 ARG A N 1
ATOM 1310 C CA . ARG A 1 162 ? -18.880 -9.463 -6.235 1.00 87.62 162 ARG A CA 1
ATOM 1311 C C . ARG A 1 162 ? -18.203 -8.129 -6.588 1.00 87.62 162 ARG A C 1
ATOM 1313 O O . ARG A 1 162 ? -17.338 -8.097 -7.459 1.00 87.62 162 ARG A O 1
ATOM 1320 N N . THR A 1 163 ? -18.596 -7.050 -5.914 1.00 92.12 163 THR A N 1
ATOM 1321 C CA . THR A 1 163 ? -18.097 -5.676 -6.151 1.00 92.12 163 THR A CA 1
ATOM 1322 C C . THR A 1 163 ? -17.127 -5.183 -5.077 1.00 92.12 163 THR A C 1
ATOM 1324 O O . THR A 1 163 ? -16.580 -4.087 -5.179 1.00 92.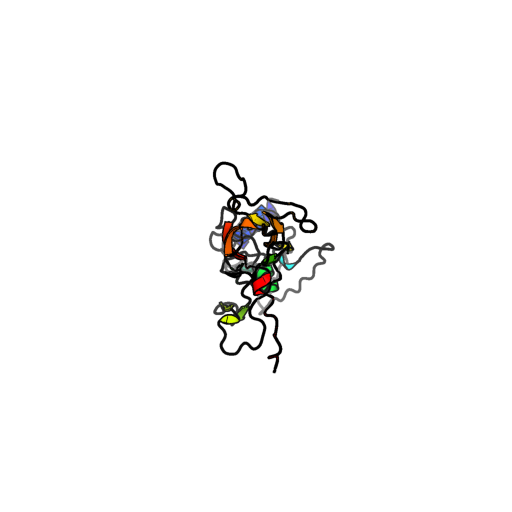12 163 THR A O 1
ATOM 1327 N N . THR A 1 164 ? -16.937 -5.974 -4.020 1.00 92.62 164 THR A N 1
ATOM 1328 C CA . THR A 1 164 ? -16.048 -5.663 -2.901 1.00 92.62 164 THR A CA 1
ATOM 1329 C C . THR A 1 164 ? -15.245 -6.885 -2.480 1.00 92.62 164 THR A C 1
ATOM 1331 O O . THR A 1 164 ? -15.683 -8.014 -2.684 1.00 92.62 164 THR A O 1
ATOM 1334 N N . SER A 1 165 ? -14.106 -6.699 -1.822 1.00 91.69 165 SER A N 1
ATOM 1335 C CA . SER A 1 165 ? -13.325 -7.787 -1.218 1.00 91.69 165 SER A CA 1
ATOM 1336 C C . SER A 1 165 ? -12.952 -7.444 0.222 1.00 91.69 165 SER A C 1
ATOM 1338 O O . SER A 1 165 ? -12.730 -6.285 0.536 1.00 91.69 165 SER A O 1
ATOM 1340 N N . GLU A 1 166 ? -12.900 -8.444 1.107 1.00 90.38 166 GLU A N 1
ATOM 1341 C CA . GLU A 1 166 ? -12.351 -8.298 2.474 1.00 90.38 166 GLU A CA 1
ATOM 1342 C C . GLU A 1 166 ? -10.868 -8.733 2.533 1.00 90.38 166 GLU A C 1
ATOM 1344 O O . GLU A 1 166 ? -10.253 -8.717 3.597 1.00 90.38 166 GLU A O 1
ATOM 1349 N N . MET A 1 167 ? -10.293 -9.168 1.404 1.00 87.81 167 MET A N 1
ATOM 1350 C CA . MET A 1 167 ? -8.889 -9.564 1.307 1.00 87.81 167 MET A CA 1
ATOM 1351 C C . MET A 1 167 ? -8.030 -8.319 1.099 1.00 87.81 167 MET A C 1
ATOM 1353 O O . MET A 1 167 ? -8.016 -7.748 0.013 1.00 87.81 167 MET A O 1
ATOM 1357 N N . ILE A 1 168 ? -7.344 -7.903 2.162 1.00 89.00 168 ILE A N 1
ATOM 1358 C CA . ILE A 1 168 ? -6.414 -6.773 2.139 1.00 89.00 168 ILE A CA 1
ATOM 1359 C C . ILE A 1 168 ? -5.036 -7.252 1.643 1.00 89.00 168 ILE A C 1
ATOM 1361 O O . ILE A 1 168 ? -4.627 -8.344 2.053 1.00 89.00 168 ILE A O 1
ATOM 1365 N N . PRO A 1 169 ? -4.309 -6.472 0.817 1.00 84.50 169 PRO A N 1
ATOM 1366 C CA . PRO A 1 169 ? -2.957 -6.799 0.352 1.00 84.50 169 PRO A CA 1
ATOM 1367 C C . PRO A 1 169 ? -1.929 -6.795 1.498 1.00 84.50 169 PRO A C 1
ATOM 1369 O O . PRO A 1 169 ? -1.160 -5.854 1.680 1.00 84.50 169 PRO A O 1
ATOM 1372 N N . THR A 1 170 ? -1.893 -7.846 2.318 1.00 82.19 170 THR A N 1
ATOM 1373 C CA . THR A 1 170 ? -1.006 -7.885 3.495 1.00 82.19 170 THR A CA 1
ATOM 1374 C C . THR A 1 170 ? 0.476 -7.877 3.131 1.00 82.19 170 THR A C 1
ATOM 1376 O O . THR A 1 170 ? 1.298 -7.430 3.928 1.00 82.19 170 THR A O 1
ATOM 1379 N N . ASP A 1 171 ? 0.812 -8.354 1.933 1.00 83.31 171 ASP A N 1
ATOM 1380 C CA . ASP A 1 171 ? 2.188 -8.429 1.434 1.00 83.31 171 ASP A CA 1
ATOM 1381 C C . ASP A 1 171 ? 2.648 -7.117 0.777 1.00 83.31 171 ASP A C 1
ATOM 1383 O O . ASP A 1 171 ? 3.824 -6.970 0.441 1.00 83.31 171 ASP A O 1
ATOM 1387 N N . ALA A 1 172 ? 1.741 -6.142 0.636 1.00 83.31 172 ALA A N 1
ATOM 1388 C CA . ALA A 1 172 ? 2.051 -4.803 0.146 1.00 83.31 172 ALA A CA 1
ATOM 1389 C C . ALA A 1 172 ? 2.618 -3.877 1.239 1.00 83.31 172 ALA A C 1
ATOM 1391 O O . ALA A 1 172 ? 3.040 -2.769 0.943 1.00 83.31 172 ALA A O 1
ATOM 1392 N N . GLY A 1 173 ? 2.663 -4.318 2.503 1.00 88.56 173 GLY A N 1
ATOM 1393 C CA . GLY A 1 173 ? 3.248 -3.533 3.599 1.00 88.56 173 GLY A CA 1
ATOM 1394 C C . GLY A 1 173 ? 2.308 -2.499 4.227 1.00 88.56 173 GLY A C 1
ATOM 1395 O O . GLY A 1 173 ? 2.775 -1.618 4.943 1.00 88.56 173 GLY A O 1
ATOM 1396 N N . ILE A 1 174 ? 0.998 -2.613 3.994 1.00 93.81 174 ILE A N 1
ATOM 1397 C CA . ILE A 1 174 ? -0.019 -1.783 4.653 1.00 93.81 174 ILE A CA 1
ATOM 1398 C C . ILE A 1 174 ? -0.113 -2.160 6.134 1.00 93.81 174 ILE A C 1
ATOM 1400 O O . ILE A 1 174 ? -0.265 -3.337 6.478 1.00 93.81 174 ILE A O 1
ATOM 1404 N N . GLU A 1 175 ? -0.095 -1.158 7.012 1.00 95.50 175 GLU A N 1
ATOM 1405 C CA . GLU A 1 175 ? -0.238 -1.351 8.455 1.00 95.50 175 GLU A CA 1
ATOM 1406 C C . GLU A 1 175 ? -1.440 -0.607 9.036 1.00 95.50 175 GLU A C 1
ATOM 1408 O O . GLU A 1 175 ? -1.652 0.584 8.803 1.00 95.50 175 GLU A O 1
ATOM 1413 N N . PHE A 1 176 ? -2.187 -1.293 9.898 1.00 96.88 176 PHE A N 1
ATOM 1414 C CA . PHE A 1 176 ? -3.363 -0.749 10.568 1.00 96.88 176 PHE A CA 1
ATOM 1415 C C . PHE A 1 176 ? -3.103 -0.502 12.049 1.00 96.88 176 PHE A C 1
ATOM 1417 O O . PHE A 1 176 ? -2.628 -1.372 12.781 1.00 96.88 176 PHE A O 1
ATOM 1424 N N . THR A 1 177 ? -3.495 0.672 12.527 1.00 97.12 177 THR A N 1
ATOM 1425 C CA . THR A 1 177 ? -3.501 1.001 13.954 1.00 97.12 177 THR A CA 1
ATOM 1426 C C . THR A 1 177 ? -4.790 1.718 14.315 1.00 97.12 177 THR A C 1
ATOM 1428 O O . THR A 1 177 ? -5.509 2.208 13.447 1.00 97.12 177 THR A O 1
ATOM 1431 N N . PHE A 1 178 ? -5.088 1.849 15.605 1.00 97.56 178 PHE A N 1
ATOM 1432 C CA . PHE A 1 178 ? -5.976 2.943 15.994 1.00 97.56 178 PHE A CA 1
ATOM 1433 C C . PHE A 1 178 ? -5.272 4.274 15.698 1.00 97.56 178 PHE A C 1
ATOM 1435 O O . PHE A 1 178 ? -4.038 4.335 15.630 1.00 97.56 178 PHE A O 1
ATOM 1442 N N . LYS A 1 179 ? -6.044 5.336 15.475 1.00 96.94 179 LYS A N 1
ATOM 1443 C CA . LYS A 1 179 ? -5.499 6.665 15.188 1.00 96.94 179 LYS A CA 1
ATOM 1444 C C . LYS A 1 179 ? -4.543 7.109 16.277 1.00 96.94 179 LYS A C 1
ATOM 1446 O O . LYS A 1 179 ? -4.867 7.022 17.457 1.00 96.94 179 LYS A O 1
ATOM 1451 N N . LYS A 1 180 ? -3.374 7.602 15.885 1.00 94.69 180 LYS A N 1
ATOM 1452 C CA . LYS A 1 180 ? -2.360 8.086 16.822 1.00 94.69 180 LYS A CA 1
ATOM 1453 C C . LYS A 1 180 ? -2.502 9.589 17.045 1.00 94.69 180 LYS A C 1
ATOM 1455 O O . LYS A 1 180 ? -2.968 10.320 16.174 1.00 94.69 180 LYS A O 1
ATOM 1460 N N . ASN A 1 181 ? -2.119 10.055 18.229 1.00 91.00 181 ASN A N 1
ATOM 1461 C CA . ASN A 1 181 ? -2.016 11.482 18.508 1.00 91.00 181 ASN A CA 1
ATOM 1462 C C . ASN A 1 181 ? -0.753 12.089 17.871 1.00 91.00 181 ASN A C 1
ATOM 1464 O O . ASN A 1 181 ? 0.271 11.424 17.722 1.00 91.00 181 ASN A O 1
ATOM 1468 N N . GLU A 1 182 ? -0.816 13.377 17.532 1.00 82.25 182 GLU A N 1
ATOM 1469 C CA . GLU A 1 182 ? 0.288 14.088 16.867 1.00 82.25 182 GLU A CA 1
ATOM 1470 C C . GLU A 1 182 ? 1.507 14.290 17.786 1.00 82.25 182 GLU A C 1
ATOM 1472 O O . GLU A 1 182 ? 2.642 14.326 17.325 1.00 82.25 182 GLU A O 1
ATOM 1477 N N . ILE A 1 183 ? 1.282 14.406 19.099 1.00 74.25 183 ILE A N 1
ATOM 1478 C CA . ILE A 1 183 ? 2.296 14.872 20.063 1.00 74.25 183 ILE A CA 1
ATOM 1479 C C . ILE A 1 183 ? 3.068 13.714 20.725 1.00 74.25 183 ILE A C 1
ATOM 1481 O O . ILE A 1 183 ? 4.159 13.922 21.248 1.00 74.25 183 ILE A O 1
ATOM 1485 N N . GLY A 1 184 ? 2.541 12.485 20.711 1.00 61.28 184 GLY A N 1
ATOM 1486 C CA . GLY A 1 184 ? 3.119 11.365 21.468 1.00 61.28 184 GLY A CA 1
ATOM 1487 C C . GLY A 1 184 ? 3.051 10.003 20.783 1.00 61.28 184 GLY A C 1
ATOM 1488 O O . GLY A 1 184 ? 3.330 8.998 21.438 1.00 61.28 184 GLY A O 1
ATOM 1489 N N . ASN A 1 185 ? 2.647 9.952 19.508 1.00 84.38 185 ASN A N 1
ATOM 1490 C CA . ASN A 1 185 ? 2.505 8.731 18.708 1.00 84.38 185 ASN A CA 1
ATOM 1491 C C . ASN A 1 185 ? 1.705 7.609 19.408 1.00 84.38 185 ASN A C 1
ATOM 1493 O O . ASN A 1 185 ? 1.905 6.421 19.154 1.00 84.38 185 ASN A O 1
ATOM 1497 N N . SER A 1 186 ? 0.825 7.989 20.334 1.00 90.38 186 SER A N 1
ATOM 1498 C CA . SER A 1 186 ? 0.030 7.077 21.151 1.00 90.38 186 SER A CA 1
ATOM 1499 C C . SER A 1 186 ? -1.359 6.948 20.552 1.00 90.38 186 SER A C 1
ATOM 1501 O O . SER A 1 186 ? -1.951 7.943 20.136 1.00 90.38 186 SER A O 1
ATOM 1503 N N . GLU A 1 187 ? -1.880 5.728 20.516 1.00 94.94 187 GLU A N 1
ATOM 1504 C CA . GLU A 1 187 ? -3.210 5.454 19.980 1.00 94.94 187 GLU A CA 1
ATOM 1505 C C . GLU A 1 187 ? -4.315 6.096 20.830 1.00 94.94 187 GLU A C 1
ATOM 1507 O O . GLU A 1 187 ? -4.303 6.038 22.061 1.00 94.94 187 GLU A O 1
ATOM 1512 N N . ILE A 1 188 ? -5.282 6.699 20.147 1.00 94.75 188 ILE A N 1
ATOM 1513 C CA . ILE A 1 188 ? -6.453 7.353 20.711 1.00 94.75 188 ILE A CA 1
ATOM 1514 C C . ILE A 1 188 ? -7.594 6.342 20.680 1.00 94.75 188 ILE A C 1
ATOM 1516 O O . ILE A 1 188 ? -8.025 5.897 19.617 1.00 94.75 188 ILE A O 1
ATOM 1520 N N . LEU A 1 189 ? -8.085 5.986 21.864 1.00 96.25 189 LEU A N 1
ATOM 1521 C CA . LEU A 1 189 ? -9.211 5.076 22.033 1.00 96.25 189 LEU A CA 1
ATOM 1522 C C . LEU A 1 189 ? -10.435 5.803 22.592 1.00 96.25 189 LEU A C 1
ATOM 1524 O O . LEU A 1 189 ? -10.290 6.833 23.261 1.00 96.25 189 LEU A O 1
ATOM 1528 N N . PRO A 1 190 ? -11.642 5.249 22.382 1.00 96.06 190 PRO A N 1
ATOM 1529 C CA . PRO A 1 190 ? -12.856 5.795 22.973 1.00 96.06 190 PRO A CA 1
ATOM 1530 C C . PRO A 1 190 ? -12.782 5.834 24.508 1.00 96.06 190 PRO A C 1
ATOM 1532 O O . PRO A 1 190 ? -12.113 4.995 25.122 1.00 96.06 190 PRO A O 1
ATOM 1535 N N . PRO A 1 191 ? -13.502 6.757 25.169 1.00 94.31 191 PRO A N 1
ATOM 1536 C CA . PRO A 1 191 ? -13.481 6.874 26.622 1.00 94.31 191 PRO A CA 1
ATOM 1537 C C . PRO A 1 191 ? -13.792 5.558 27.351 1.00 94.31 191 PRO A C 1
ATOM 1539 O O . PRO A 1 191 ? -14.844 4.940 27.182 1.00 94.31 191 PRO A O 1
ATOM 1542 N N . GLY A 1 192 ? -12.868 5.139 28.218 1.00 93.31 192 GLY A N 1
ATOM 1543 C CA . GLY A 1 192 ? -12.996 3.911 29.000 1.00 93.31 192 GLY A CA 1
ATOM 1544 C C . GLY A 1 192 ? -12.846 2.620 28.187 1.00 93.31 192 GLY A C 1
ATOM 1545 O O . GLY A 1 192 ? -13.229 1.564 28.696 1.00 93.31 192 GLY A O 1
ATOM 1546 N N . VAL A 1 193 ? -12.333 2.701 26.958 1.00 97.06 193 VAL A N 1
ATOM 1547 C CA . VAL A 1 193 ? -11.857 1.559 26.176 1.00 97.06 193 VAL A CA 1
ATOM 1548 C C . VAL A 1 193 ? -10.347 1.425 26.351 1.00 97.06 193 VAL A C 1
ATOM 1550 O O . VAL A 1 193 ? -9.628 2.418 26.435 1.00 97.06 193 VAL A O 1
ATOM 1553 N N . THR A 1 194 ? -9.857 0.191 26.422 1.00 96.94 194 THR A N 1
ATOM 1554 C CA . THR A 1 194 ? -8.423 -0.115 26.552 1.00 96.94 194 THR A CA 1
ATOM 15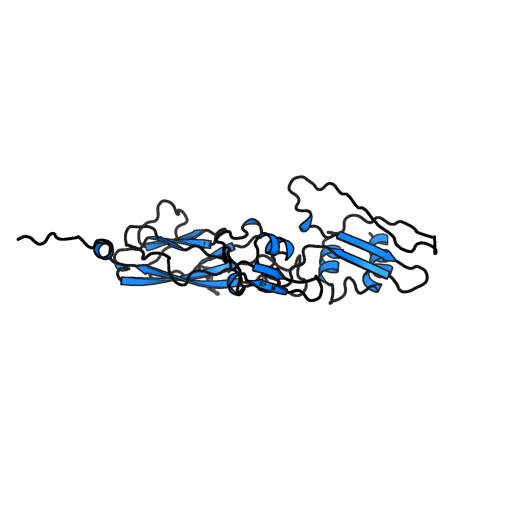55 C C . THR A 1 194 ? -7.965 -1.032 25.426 1.00 96.94 194 THR A C 1
ATOM 1557 O O . THR A 1 194 ? -8.732 -1.869 24.955 1.00 96.94 194 THR A O 1
ATOM 1560 N N . LYS A 1 195 ? -6.718 -0.891 24.969 1.00 96.50 195 LYS A N 1
ATOM 1561 C CA . LYS A 1 195 ? -6.158 -1.786 23.951 1.00 96.50 195 LYS A CA 1
ATOM 1562 C C . LYS A 1 195 ? -5.811 -3.140 24.565 1.00 96.50 195 LYS A C 1
ATOM 1564 O O . LYS A 1 195 ? -5.280 -3.201 25.672 1.00 96.50 195 LYS A O 1
ATOM 1569 N N . THR A 1 196 ? -6.020 -4.214 23.816 1.00 96.38 196 THR A N 1
ATOM 1570 C CA . THR A 1 196 ? -5.422 -5.526 24.078 1.00 96.38 196 THR A CA 1
ATOM 1571 C C . THR A 1 196 ? -4.641 -6.010 22.861 1.00 96.38 196 THR A C 1
ATOM 1573 O O . THR A 1 196 ? -4.934 -5.626 21.731 1.00 96.38 196 THR A O 1
ATOM 1576 N N . TYR A 1 197 ? -3.645 -6.861 23.099 1.00 94.19 197 TYR A N 1
ATOM 1577 C CA . TYR A 1 197 ? -2.881 -7.561 22.059 1.00 94.19 197 TYR A CA 1
ATOM 1578 C C . TYR A 1 197 ? -3.274 -9.039 21.945 1.00 94.19 197 TYR A C 1
ATOM 1580 O O . TYR A 1 197 ? -2.775 -9.739 21.069 1.00 94.19 197 TYR A O 1
ATOM 1588 N N . ASN A 1 198 ? -4.168 -9.518 22.820 1.00 93.81 198 ASN A N 1
ATOM 1589 C CA . ASN A 1 198 ? -4.691 -10.878 22.787 1.00 93.81 198 ASN A CA 1
ATOM 1590 C C . ASN A 1 198 ? -6.156 -10.866 22.307 1.00 93.81 198 ASN A C 1
ATOM 1592 O O . ASN A 1 198 ? -7.061 -10.703 23.131 1.00 93.81 198 ASN A O 1
ATOM 1596 N N . PRO A 1 199 ? -6.410 -11.048 20.998 1.00 93.06 199 PRO A N 1
ATOM 1597 C CA . PRO A 1 199 ? -7.766 -11.032 20.449 1.00 93.06 199 PRO A CA 1
ATOM 1598 C C . PRO A 1 199 ? -8.617 -12.241 20.860 1.00 93.06 199 PRO A C 1
ATOM 1600 O O . PRO A 1 199 ? -9.824 -12.221 20.645 1.00 93.06 199 PRO A O 1
ATOM 1603 N N . ASN A 1 200 ? -8.018 -13.288 21.437 1.00 92.69 200 ASN A N 1
ATOM 1604 C CA . ASN A 1 200 ? -8.714 -14.533 21.774 1.00 92.69 200 ASN A CA 1
ATOM 1605 C C . ASN A 1 200 ? -9.283 -14.542 23.201 1.00 92.69 200 ASN A C 1
ATOM 1607 O O . ASN A 1 200 ? -10.034 -15.447 23.550 1.00 92.69 200 ASN A O 1
ATOM 1611 N N . ASN A 1 201 ? -8.919 -13.568 24.042 1.00 91.38 201 ASN A N 1
ATOM 1612 C CA . ASN A 1 201 ? -9.387 -13.483 25.427 1.00 91.38 201 ASN A CA 1
ATOM 1613 C C . ASN A 1 201 ? -9.584 -12.021 25.858 1.00 91.38 201 ASN A C 1
ATOM 1615 O O . ASN A 1 201 ? -8.886 -11.504 26.734 1.00 91.38 201 ASN A O 1
ATOM 1619 N N . MET A 1 202 ? -10.502 -11.333 25.179 1.00 95.31 202 MET A N 1
ATOM 1620 C CA . MET A 1 202 ? -10.753 -9.906 25.383 1.00 95.31 202 MET A CA 1
ATOM 1621 C C . MET A 1 202 ? -11.672 -9.664 26.586 1.00 95.31 202 MET A C 1
ATOM 1623 O O . MET A 1 202 ? -12.816 -10.118 26.606 1.00 95.31 202 MET A O 1
ATOM 1627 N N . GLN A 1 203 ? -11.196 -8.895 27.564 1.00 95.06 203 GLN A N 1
ATOM 1628 C CA . GLN A 1 203 ? -12.010 -8.454 28.699 1.00 95.06 203 GLN A CA 1
ATOM 1629 C C . GLN A 1 203 ? -13.016 -7.372 28.272 1.00 95.06 203 GLN A C 1
ATOM 1631 O O . GLN A 1 203 ? -12.734 -6.620 27.334 1.00 95.06 203 GLN A O 1
ATOM 1636 N N . PRO A 1 204 ? -14.162 -7.230 28.963 1.00 95.00 204 PRO A N 1
ATOM 1637 C CA . PRO A 1 204 ? -15.112 -6.158 28.681 1.00 95.00 204 PRO A CA 1
ATOM 1638 C C . PRO A 1 204 ? -14.457 -4.770 28.722 1.00 95.00 204 PRO A C 1
ATOM 1640 O O . PRO A 1 204 ? -13.712 -4.438 29.643 1.00 95.00 204 PRO A O 1
ATOM 1643 N N . GLY A 1 205 ? -14.750 -3.944 27.722 1.00 95.38 205 GLY A N 1
ATOM 1644 C CA . GLY A 1 205 ? -14.121 -2.647 27.484 1.00 95.38 205 GLY A CA 1
ATOM 1645 C C . GLY A 1 205 ? -12.777 -2.714 26.749 1.00 95.38 205 GLY A C 1
ATOM 1646 O O . GLY A 1 205 ? -12.140 -1.672 26.593 1.00 95.38 205 GLY A O 1
ATOM 1647 N N . GLN A 1 206 ? -12.320 -3.886 26.295 1.00 97.38 206 GLN A N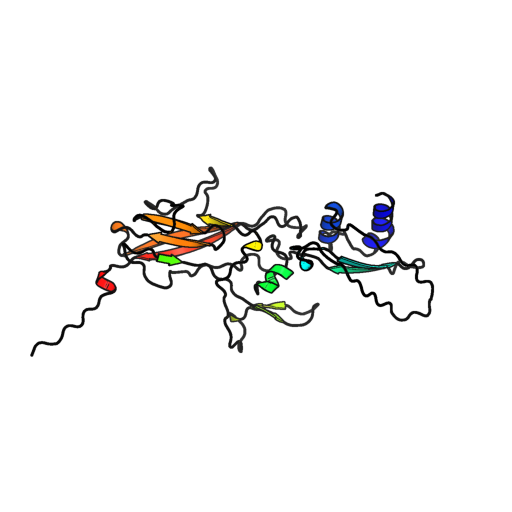 1
ATOM 1648 C CA . GLN A 1 206 ? -11.102 -3.996 25.489 1.00 97.38 206 GLN A CA 1
ATOM 1649 C C . GLN A 1 206 ? -11.383 -3.939 23.988 1.00 97.38 206 GLN A C 1
ATOM 1651 O O . GLN A 1 206 ? -12.370 -4.492 23.504 1.00 97.38 206 GLN A O 1
ATOM 1656 N N . ALA A 1 207 ? -10.467 -3.313 23.252 1.00 97.75 207 ALA A N 1
ATOM 1657 C CA . ALA A 1 207 ? -10.435 -3.276 21.798 1.00 97.75 207 ALA A CA 1
ATOM 1658 C C . ALA A 1 207 ? -9.107 -3.824 21.263 1.00 97.75 207 ALA A C 1
ATOM 1660 O O . ALA A 1 207 ? -8.053 -3.677 21.884 1.00 97.75 207 ALA A O 1
ATOM 1661 N N . TYR A 1 208 ? -9.163 -4.440 20.092 1.00 97.94 208 TYR A N 1
ATOM 1662 C CA . TYR A 1 208 ? -8.018 -4.959 19.356 1.00 97.94 208 TYR A CA 1
ATOM 1663 C C . TYR A 1 208 ? -8.143 -4.534 17.895 1.00 97.94 208 TYR A C 1
ATOM 1665 O O . TYR A 1 208 ? -9.249 -4.466 17.366 1.00 97.94 208 TYR A O 1
ATOM 1673 N N . ILE A 1 209 ? -7.014 -4.280 17.243 1.00 97.69 209 ILE A N 1
ATOM 1674 C CA . ILE A 1 209 ? -6.945 -4.136 15.792 1.00 97.69 209 ILE A CA 1
ATOM 1675 C C . ILE A 1 209 ? -5.853 -5.058 15.267 1.00 97.69 209 ILE A C 1
ATOM 1677 O O . ILE A 1 209 ? -4.748 -5.095 15.817 1.00 97.69 209 ILE A O 1
ATOM 1681 N N . ASN A 1 210 ? -6.171 -5.828 14.230 1.00 96.81 210 ASN A N 1
ATOM 1682 C CA . ASN A 1 210 ? -5.176 -6.630 13.540 1.00 96.81 210 ASN A CA 1
ATOM 1683 C C . ASN A 1 210 ? -4.300 -5.707 12.680 1.00 96.81 210 ASN A C 1
ATOM 1685 O O . ASN A 1 210 ? -4.823 -5.100 11.744 1.00 96.81 210 ASN A O 1
ATOM 1689 N N . PRO A 1 211 ? -2.983 -5.621 12.938 1.00 95.81 211 PRO A N 1
ATOM 1690 C CA . PRO A 1 211 ? -2.123 -4.672 12.243 1.00 95.81 211 PRO A CA 1
ATOM 1691 C C . PRO A 1 211 ? -1.928 -4.982 10.758 1.00 95.81 211 PRO A C 1
ATOM 1693 O O . PRO A 1 211 ? -1.509 -4.096 10.029 1.00 95.81 211 PRO A O 1
ATOM 1696 N N . ARG A 1 212 ? -2.235 -6.203 10.296 1.00 94.69 212 ARG A N 1
ATOM 1697 C CA . ARG A 1 212 ? -2.103 -6.597 8.884 1.00 94.69 212 ARG A CA 1
ATOM 1698 C C . ARG A 1 212 ? -3.428 -6.580 8.134 1.00 94.69 212 ARG A C 1
ATOM 1700 O O . ARG A 1 212 ? -3.469 -6.197 6.976 1.00 94.69 212 ARG A O 1
ATOM 1707 N N . THR A 1 213 ? -4.511 -7.021 8.774 1.00 94.81 213 THR A N 1
ATOM 1708 C CA . THR A 1 213 ? -5.816 -7.155 8.098 1.00 94.81 213 THR A CA 1
ATOM 1709 C C . THR A 1 213 ? -6.766 -5.994 8.367 1.00 94.81 213 THR A C 1
ATOM 1711 O O . THR A 1 213 ? -7.835 -5.947 7.766 1.00 94.81 213 THR A O 1
ATOM 1714 N N . GLY A 1 214 ? -6.443 -5.111 9.315 1.00 95.38 214 GLY A N 1
ATOM 1715 C CA . GLY A 1 214 ? -7.311 -4.014 9.742 1.00 95.38 214 GLY A CA 1
ATOM 1716 C C . GLY A 1 214 ? -8.570 -4.449 10.492 1.00 95.38 214 GLY A C 1
ATOM 1717 O O . GLY A 1 214 ? -9.399 -3.605 10.814 1.00 95.38 214 GLY A O 1
ATOM 1718 N N . GLU A 1 215 ? -8.736 -5.744 10.793 1.00 95.75 215 GLU A N 1
ATOM 1719 C CA . GLU A 1 215 ? -9.879 -6.252 11.556 1.00 95.75 215 GLU A CA 1
ATOM 1720 C C . GLU A 1 215 ? -9.906 -5.624 12.955 1.00 95.75 215 GLU A C 1
ATOM 1722 O O . GLU A 1 215 ? -9.036 -5.894 13.788 1.00 95.75 215 GLU A O 1
ATOM 1727 N N . VAL A 1 216 ? -10.930 -4.814 13.219 1.00 96.25 216 VAL A N 1
ATOM 1728 C CA . VAL A 1 216 ? -11.210 -4.249 14.538 1.00 96.25 216 VAL A CA 1
ATOM 1729 C C . VAL A 1 216 ? -12.074 -5.238 15.307 1.00 96.25 216 VAL A C 1
ATOM 1731 O O . VAL A 1 216 ? -13.072 -5.745 14.794 1.00 96.25 216 VAL A O 1
ATOM 1734 N N . LYS A 1 217 ? -11.703 -5.511 16.555 1.00 96.06 217 LYS A N 1
ATOM 1735 C CA . LYS A 1 217 ? -12.497 -6.283 17.511 1.00 96.06 217 LYS A CA 1
ATOM 1736 C C . LYS A 1 217 ? -12.758 -5.453 18.748 1.00 96.06 217 LYS A C 1
ATOM 1738 O O . LYS A 1 217 ? -11.881 -4.724 19.212 1.00 96.06 217 LYS A O 1
ATOM 1743 N N . TYR A 1 218 ? -13.945 -5.611 19.310 1.00 96.31 218 TYR A N 1
ATOM 1744 C CA . TYR A 1 218 ? -14.332 -4.928 20.532 1.00 96.31 218 TYR A CA 1
ATOM 1745 C C . TYR A 1 218 ? -15.169 -5.840 21.424 1.00 96.31 218 TYR A C 1
ATOM 1747 O O . TYR A 1 218 ? -16.053 -6.541 20.941 1.00 96.31 218 TYR A O 1
ATOM 1755 N N . SER A 1 219 ? -14.879 -5.822 22.724 1.00 95.56 219 SER A N 1
ATOM 1756 C CA . SER A 1 219 ? -15.650 -6.510 23.760 1.00 95.56 219 SER A CA 1
ATOM 1757 C C . SER A 1 219 ? -16.444 -5.457 24.541 1.00 95.56 219 SER A C 1
ATOM 1759 O O . SER A 1 219 ? -15.850 -4.769 25.375 1.00 95.56 219 SER A O 1
ATOM 1761 N N . PRO A 1 220 ? -17.747 -5.245 24.276 1.00 94.44 220 PRO A N 1
ATOM 1762 C CA . PRO A 1 220 ? -18.516 -4.204 24.951 1.00 94.44 220 PRO A CA 1
ATOM 1763 C C . PRO A 1 220 ? -18.710 -4.512 26.441 1.00 94.44 220 PRO A C 1
ATOM 1765 O O . PRO A 1 220 ? -19.004 -5.647 26.831 1.00 94.44 220 PRO A O 1
ATOM 1768 N N . LYS A 1 221 ? -18.595 -3.489 27.294 1.00 93.44 221 LYS A N 1
ATOM 1769 C CA . LYS A 1 221 ? -18.923 -3.580 28.729 1.00 93.44 221 LYS A CA 1
ATOM 1770 C C . LYS A 1 221 ? -20.378 -3.181 28.963 1.00 93.44 221 LYS A C 1
ATOM 1772 O O . LYS A 1 221 ? -21.013 -2.510 28.156 1.00 93.44 221 LYS A O 1
ATOM 1777 N N . ALA A 1 222 ? -20.916 -3.560 30.120 1.00 90.50 222 ALA A N 1
ATOM 1778 C CA . ALA A 1 222 ? -22.320 -3.315 30.457 1.00 90.50 222 ALA A CA 1
ATOM 1779 C C . ALA A 1 222 ? -22.732 -1.830 30.361 1.00 90.50 222 ALA A C 1
ATOM 1781 O O . ALA A 1 222 ? -23.874 -1.529 30.014 1.00 90.50 222 ALA A O 1
ATOM 1782 N N . SER A 1 223 ? -21.809 -0.900 30.633 1.00 91.62 223 SER A N 1
ATOM 1783 C CA . SER A 1 223 ? -22.060 0.543 30.552 1.00 91.62 223 SER A CA 1
ATOM 1784 C C . SER A 1 223 ? -22.102 1.103 29.126 1.00 91.62 223 SER A C 1
ATOM 1786 O O . SER A 1 223 ? -22.431 2.282 28.968 1.00 91.62 223 SER A O 1
ATOM 1788 N N . ASP A 1 224 ? -21.825 0.292 28.103 1.00 93.25 224 ASP A N 1
ATOM 1789 C CA . ASP A 1 224 ? -21.924 0.681 26.690 1.00 93.25 224 ASP A CA 1
ATOM 1790 C C . ASP A 1 224 ? -23.310 0.411 26.097 1.00 93.25 224 ASP A C 1
ATOM 1792 O O . ASP A 1 224 ? -23.579 0.791 24.964 1.00 93.25 224 ASP A O 1
ATOM 1796 N N . ARG A 1 225 ? -24.214 -0.218 26.857 1.00 89.94 225 ARG A N 1
ATOM 1797 C CA . ARG A 1 225 ? -25.574 -0.533 26.409 1.00 89.94 225 ARG A CA 1
ATOM 1798 C C . ARG A 1 225 ? -26.279 0.700 25.829 1.00 89.94 225 ARG A C 1
ATOM 1800 O O . ARG A 1 225 ? -26.334 1.745 26.477 1.00 89.94 225 ARG A O 1
ATOM 1807 N N . ASN A 1 226 ? -26.879 0.525 24.652 1.00 88.94 226 ASN A N 1
ATOM 1808 C CA . ASN A 1 226 ? -27.586 1.544 23.872 1.00 88.94 226 ASN A CA 1
ATOM 1809 C C . ASN A 1 226 ? -26.695 2.725 23.449 1.00 88.94 226 ASN A C 1
ATOM 1811 O O . ASN A 1 226 ? -27.194 3.829 23.225 1.00 88.94 226 ASN A O 1
ATOM 1815 N N . LYS A 1 227 ? -25.378 2.512 23.360 1.00 91.56 227 LYS A N 1
ATOM 1816 C CA . LYS A 1 227 ? -24.416 3.496 22.856 1.00 91.56 227 LYS A CA 1
ATOM 1817 C C . LYS A 1 227 ? -23.786 3.009 21.561 1.00 91.56 227 LYS A C 1
ATOM 1819 O O . LYS A 1 227 ? -23.723 1.814 21.278 1.00 91.56 227 LYS A O 1
ATOM 1824 N N . THR A 1 228 ? -23.281 3.968 20.801 1.00 93.62 228 THR A N 1
ATOM 1825 C CA . THR A 1 228 ? -22.394 3.717 19.671 1.00 93.62 228 THR A CA 1
ATOM 1826 C C . THR A 1 228 ? -20.970 4.015 20.108 1.00 93.62 228 THR A C 1
ATOM 1828 O O . THR A 1 228 ? -20.690 5.101 20.618 1.00 93.62 228 THR A O 1
ATOM 1831 N N . ILE A 1 229 ? -20.084 3.040 19.935 1.00 95.56 229 ILE A N 1
ATOM 1832 C CA . ILE A 1 229 ? -18.658 3.176 20.213 1.00 95.56 229 ILE A CA 1
ATOM 1833 C C . ILE A 1 229 ? -17.950 3.431 18.884 1.00 95.56 229 ILE A C 1
ATOM 1835 O O . ILE A 1 229 ? -18.001 2.590 17.989 1.00 95.56 229 ILE A O 1
ATOM 1839 N N . HIS A 1 230 ? -17.326 4.602 18.766 1.00 95.81 230 HIS A N 1
ATOM 1840 C CA . HIS A 1 230 ? -16.685 5.079 17.542 1.00 95.81 230 HIS A CA 1
ATOM 1841 C C . HIS A 1 230 ? -15.168 4.929 17.621 1.00 95.81 230 HIS A C 1
ATOM 1843 O O . HIS A 1 230 ? -14.548 5.547 18.482 1.00 95.81 230 HIS A O 1
ATOM 1849 N N . PHE A 1 231 ? -14.567 4.160 16.719 1.00 96.31 231 PHE A N 1
ATOM 1850 C CA . PHE A 1 231 ? -13.118 4.027 16.587 1.00 96.31 231 PHE A CA 1
ATOM 1851 C C . PHE A 1 231 ? -12.621 4.765 15.347 1.00 96.31 231 PHE A C 1
ATOM 1853 O O . PHE A 1 231 ? -13.152 4.561 14.260 1.00 96.31 231 PHE A O 1
ATOM 1860 N N . ASP A 1 232 ? -11.548 5.539 15.492 1.00 96.69 232 ASP A N 1
ATOM 1861 C CA . ASP A 1 232 ? -10.763 6.009 14.353 1.00 96.69 232 ASP A CA 1
ATOM 1862 C C . ASP A 1 232 ? -9.662 4.980 14.051 1.00 96.69 232 ASP A C 1
ATOM 1864 O O . ASP A 1 232 ? -8.769 4.746 14.874 1.00 96.69 232 ASP A O 1
ATOM 1868 N N . VAL A 1 233 ? -9.710 4.372 12.868 1.00 96.75 233 VAL A N 1
ATOM 1869 C CA . VAL A 1 233 ? -8.679 3.465 12.353 1.00 96.75 233 VAL A CA 1
ATOM 1870 C C . VAL A 1 233 ? -7.755 4.231 11.423 1.00 96.75 233 VAL A C 1
ATOM 1872 O O . VAL A 1 233 ? -8.209 4.876 10.483 1.00 96.75 233 VAL A O 1
ATOM 1875 N N . GLN A 1 234 ? -6.457 4.140 11.673 1.00 97.12 234 GLN A N 1
ATOM 1876 C CA . GLN A 1 234 ? -5.407 4.705 10.843 1.00 97.12 234 GLN A CA 1
ATOM 1877 C C . GLN A 1 234 ? -4.807 3.616 9.954 1.00 97.12 234 GLN A C 1
ATOM 1879 O O . GLN A 1 234 ? -4.390 2.565 10.442 1.00 97.12 234 GLN A O 1
ATOM 1884 N N . ILE A 1 235 ? -4.769 3.895 8.656 1.00 96.50 235 ILE A N 1
ATOM 1885 C CA . ILE A 1 235 ? -4.190 3.060 7.608 1.00 96.50 235 ILE A CA 1
ATOM 1886 C C . ILE A 1 235 ? -2.880 3.726 7.203 1.00 96.50 235 ILE A C 1
ATOM 1888 O O . ILE A 1 235 ? -2.882 4.877 6.761 1.00 96.50 235 ILE A O 1
ATOM 1892 N N . ASN A 1 236 ? -1.773 3.029 7.423 1.00 95.06 236 ASN A N 1
ATOM 1893 C CA . ASN A 1 236 ? -0.432 3.493 7.106 1.00 95.06 236 ASN A CA 1
ATOM 1894 C C . ASN A 1 236 ? 0.023 2.756 5.858 1.00 95.06 236 ASN A C 1
ATOM 1896 O O . ASN A 1 236 ? 0.154 1.530 5.869 1.00 95.06 236 ASN A O 1
ATOM 1900 N N . TYR A 1 237 ? 0.222 3.518 4.798 1.00 95.44 237 TYR A N 1
ATOM 1901 C CA . TYR A 1 237 ? 0.682 3.007 3.525 1.00 95.44 237 TYR A CA 1
ATOM 1902 C C . TYR A 1 237 ? 2.221 2.941 3.497 1.00 95.44 237 TYR A C 1
ATOM 1904 O O . TYR A 1 237 ? 2.875 3.677 4.250 1.00 95.44 237 TYR A O 1
ATOM 1912 N N . PRO A 1 238 ? 2.811 2.036 2.695 1.00 94.25 238 PRO A N 1
ATOM 1913 C CA . PRO A 1 238 ? 4.264 1.901 2.556 1.00 94.25 238 PRO A CA 1
ATOM 1914 C C . PRO A 1 238 ? 4.951 3.183 2.033 1.00 94.25 238 PRO A C 1
ATOM 1916 O O . PRO A 1 238 ? 4.325 4.202 1.751 1.00 94.25 238 PRO A O 1
ATOM 1919 N N . ASP A 1 239 ? 6.288 3.187 1.988 1.00 93.62 239 ASP A N 1
ATOM 1920 C CA . ASP A 1 239 ? 7.055 4.303 1.410 1.00 93.62 239 ASP A CA 1
ATOM 1921 C C . ASP A 1 239 ? 6.932 4.285 -0.122 1.00 93.62 239 ASP A C 1
ATOM 1923 O O . ASP A 1 239 ? 7.361 3.301 -0.728 1.00 93.62 239 ASP A O 1
ATOM 1927 N N . PRO A 1 240 ? 6.406 5.347 -0.760 1.00 94.56 240 PRO A N 1
ATOM 1928 C CA . PRO A 1 240 ? 6.217 5.370 -2.208 1.00 94.56 240 PRO A CA 1
ATOM 1929 C C . PRO A 1 240 ? 7.497 5.633 -2.996 1.00 94.56 240 PRO A C 1
ATOM 1931 O O . PRO A 1 240 ? 7.587 5.300 -4.176 1.00 94.56 240 PRO A O 1
ATOM 1934 N N . LYS A 1 241 ? 8.542 6.171 -2.356 1.00 93.25 241 LYS A N 1
ATOM 1935 C CA . LYS A 1 241 ? 9.784 6.595 -3.028 1.00 93.25 241 LYS A CA 1
ATOM 1936 C C . LYS A 1 241 ? 10.437 5.570 -3.955 1.00 93.25 241 LYS A C 1
ATOM 1938 O O . LYS A 1 241 ? 11.013 6.006 -4.952 1.00 93.25 241 LYS A O 1
ATOM 1943 N N . PRO A 1 242 ? 10.427 4.252 -3.671 1.00 92.00 242 PRO A N 1
ATOM 1944 C CA . PRO A 1 242 ? 11.022 3.277 -4.579 1.00 92.00 242 PRO A CA 1
ATOM 1945 C C . PRO A 1 242 ? 10.384 3.277 -5.975 1.00 92.00 242 PRO A C 1
ATOM 1947 O O . PRO A 1 242 ? 11.071 2.955 -6.943 1.00 92.00 242 PRO A O 1
ATOM 1950 N N . ASN A 1 243 ? 9.103 3.645 -6.074 1.00 92.94 243 ASN A N 1
ATOM 1951 C CA . ASN A 1 243 ? 8.243 3.379 -7.230 1.00 92.94 243 ASN A CA 1
ATOM 1952 C C . ASN A 1 243 ? 7.466 4.606 -7.731 1.00 92.94 243 ASN A C 1
ATOM 1954 O O . ASN A 1 243 ? 6.964 4.594 -8.852 1.00 92.94 243 ASN A O 1
ATOM 1958 N N . ASN A 1 244 ? 7.442 5.680 -6.943 1.00 93.31 244 ASN A N 1
ATOM 1959 C CA . ASN A 1 244 ? 6.888 6.980 -7.279 1.00 93.31 244 ASN A CA 1
ATOM 1960 C C . ASN A 1 244 ? 7.909 8.059 -6.901 1.00 93.31 244 ASN A C 1
ATOM 1962 O O . ASN A 1 244 ? 8.239 8.258 -5.732 1.00 93.31 244 ASN A O 1
ATOM 1966 N N . CYS A 1 245 ? 8.430 8.782 -7.892 1.00 88.69 245 CYS A N 1
ATOM 1967 C CA . CYS A 1 245 ? 9.464 9.790 -7.636 1.00 88.69 245 CYS A CA 1
ATOM 1968 C C . CYS A 1 245 ? 8.894 11.130 -7.123 1.00 88.69 245 CYS A C 1
ATOM 1970 O O . CYS A 1 245 ? 9.650 12.019 -6.725 1.00 88.69 245 CYS A O 1
ATOM 1972 N N . LYS A 1 246 ? 7.574 11.320 -7.241 1.00 89.81 246 LYS A N 1
ATOM 1973 C CA . LYS A 1 246 ? 6.887 12.602 -7.033 1.00 89.81 246 LYS A CA 1
ATOM 1974 C C . LYS A 1 246 ? 6.378 12.729 -5.601 1.00 89.81 246 LYS A C 1
ATOM 1976 O O . LYS A 1 246 ? 6.282 13.845 -5.087 1.00 89.81 246 LYS A O 1
ATOM 1981 N N . MET A 1 247 ? 6.096 11.604 -4.949 1.00 89.62 247 MET A N 1
ATOM 1982 C CA . MET A 1 247 ? 5.715 11.546 -3.545 1.00 89.62 247 MET A CA 1
ATOM 1983 C C . MET A 1 247 ? 6.936 11.402 -2.635 1.00 89.62 247 MET A C 1
ATOM 1985 O O . MET A 1 247 ? 7.777 10.523 -2.795 1.00 89.62 247 MET A O 1
ATOM 1989 N N . ASN A 1 248 ? 7.012 12.272 -1.626 1.00 83.56 248 ASN A N 1
ATOM 1990 C CA . ASN A 1 248 ? 8.137 12.312 -0.686 1.00 83.56 248 ASN A CA 1
ATOM 1991 C C . ASN A 1 248 ? 7.817 11.727 0.696 1.00 83.56 248 ASN A C 1
ATOM 1993 O O . ASN A 1 248 ? 8.730 11.574 1.512 1.00 83.56 248 ASN A O 1
ATOM 1997 N N . ASN A 1 249 ? 6.549 11.420 0.969 1.00 89.25 249 ASN A N 1
ATOM 1998 C CA . ASN A 1 249 ? 6.076 10.945 2.263 1.00 89.25 249 ASN A CA 1
ATOM 1999 C C . ASN A 1 249 ? 5.070 9.814 2.063 1.00 89.25 249 ASN A C 1
ATOM 2001 O O . ASN A 1 249 ? 4.251 9.892 1.151 1.00 89.25 249 ASN A O 1
ATOM 2005 N N . SER A 1 250 ? 5.100 8.829 2.959 1.00 92.50 250 SER A N 1
ATOM 2006 C CA . SER A 1 250 ? 4.055 7.813 3.056 1.00 92.50 250 SER A CA 1
ATOM 2007 C C . SER A 1 250 ? 2.691 8.435 3.323 1.00 92.50 250 SER A C 1
ATOM 2009 O O . SER A 1 250 ? 2.563 9.432 4.046 1.00 92.50 250 SER A O 1
ATOM 2011 N N . ILE A 1 251 ? 1.668 7.798 2.766 1.00 94.69 251 ILE A N 1
ATOM 2012 C CA . ILE A 1 251 ? 0.281 8.213 2.910 1.00 94.69 251 ILE A CA 1
ATOM 2013 C C . ILE A 1 251 ? -0.298 7.635 4.203 1.00 94.69 251 ILE A C 1
ATOM 2015 O O . ILE A 1 251 ? -0.041 6.497 4.600 1.00 94.69 251 ILE A O 1
ATOM 2019 N N . VAL A 1 252 ? -1.097 8.449 4.889 1.00 94.62 252 VAL A N 1
ATOM 2020 C CA . VAL A 1 252 ? -1.855 8.027 6.065 1.00 94.62 252 VAL A CA 1
ATOM 2021 C C . VAL A 1 252 ? -3.312 8.399 5.851 1.00 94.62 252 VAL A C 1
ATOM 2023 O O . VAL A 1 252 ? -3.638 9.571 5.657 1.00 94.62 252 VAL A O 1
ATOM 2026 N N . LYS A 1 253 ? -4.197 7.405 5.916 1.00 95.88 253 LYS A N 1
ATOM 2027 C CA . LYS A 1 253 ? -5.651 7.603 5.858 1.00 95.88 253 LYS A CA 1
ATOM 2028 C C . LYS A 1 253 ? -6.274 7.269 7.206 1.00 95.88 253 LYS A C 1
ATOM 2030 O O . LYS A 1 253 ? -5.767 6.429 7.946 1.00 95.88 253 LYS A O 1
ATOM 2035 N N . VAL A 1 254 ? -7.387 7.922 7.533 1.00 96.00 254 VAL A N 1
ATOM 2036 C CA . VAL A 1 254 ? -8.156 7.639 8.753 1.00 96.00 254 VAL A CA 1
ATOM 2037 C C . VAL A 1 254 ? -9.599 7.331 8.384 1.00 96.00 254 VAL A C 1
ATOM 2039 O O . VAL A 1 254 ? -10.228 8.086 7.642 1.00 96.00 254 VAL A O 1
ATOM 2042 N N . LYS A 1 255 ? -10.125 6.224 8.912 1.00 95.81 255 LYS A N 1
ATOM 2043 C CA . LYS A 1 255 ? -11.488 5.745 8.681 1.00 95.81 255 LYS A CA 1
ATOM 2044 C C . LYS A 1 255 ? -12.201 5.522 10.008 1.00 95.81 255 LYS A C 1
ATOM 2046 O O . LYS A 1 255 ? -11.658 4.890 10.910 1.00 95.81 255 LYS A O 1
ATOM 2051 N N . GLY A 1 256 ? -13.427 6.025 10.105 1.00 94.44 256 GLY A N 1
ATOM 2052 C CA . GLY A 1 256 ? -14.285 5.816 11.266 1.00 94.44 256 GLY A CA 1
ATOM 2053 C C . GLY A 1 256 ? -14.979 4.455 11.225 1.00 94.44 256 GLY A C 1
ATOM 2054 O O . GLY A 1 256 ? -15.429 4.014 10.166 1.00 94.44 256 GLY A O 1
ATOM 2055 N N . VAL A 1 257 ? -15.098 3.819 12.387 1.00 93.75 257 VAL A N 1
ATOM 2056 C CA . VAL A 1 257 ? -15.785 2.540 12.587 1.00 93.75 257 VAL A CA 1
ATOM 2057 C C . VAL A 1 257 ? -16.750 2.670 13.757 1.00 93.75 257 VAL A C 1
ATOM 2059 O O . VAL A 1 257 ? -16.315 2.834 14.897 1.00 93.75 257 VAL A O 1
ATOM 2062 N N . ASP A 1 258 ? -18.050 2.538 13.490 1.00 93.56 258 ASP A N 1
ATOM 2063 C CA . ASP A 1 258 ? -19.073 2.546 14.535 1.00 93.56 258 ASP A CA 1
ATOM 2064 C C . ASP A 1 258 ? -19.516 1.130 14.907 1.00 93.56 258 ASP A C 1
ATOM 2066 O O . ASP A 1 258 ? -19.902 0.318 14.060 1.00 93.56 258 ASP A O 1
ATOM 2070 N N . ILE A 1 259 ? -19.531 0.861 16.209 1.00 92.69 259 ILE A N 1
ATOM 2071 C CA . ILE A 1 259 ? -20.065 -0.367 16.795 1.00 92.69 259 ILE A CA 1
ATOM 2072 C C . ILE A 1 259 ? -21.261 0.009 17.664 1.00 92.69 259 ILE A C 1
ATOM 2074 O O . ILE A 1 259 ? -21.111 0.674 18.692 1.00 92.69 259 ILE A O 1
ATOM 2078 N N . HIS A 1 260 ? -22.458 -0.400 17.244 1.00 91.06 260 HIS A N 1
ATOM 2079 C CA . HIS A 1 260 ? -23.683 -0.149 17.997 1.00 91.06 260 HIS A CA 1
ATOM 2080 C C . HIS A 1 260 ? -23.919 -1.270 19.007 1.00 91.06 260 HIS A C 1
ATOM 2082 O O . HIS A 1 260 ? -23.953 -2.437 18.625 1.00 91.06 260 HIS A O 1
ATOM 2088 N N . VAL A 1 261 ? -24.070 -0.921 20.286 1.00 88.69 261 VAL A N 1
ATOM 2089 C CA . VAL A 1 261 ? -24.229 -1.897 21.368 1.00 88.69 261 VAL A CA 1
ATOM 2090 C C . VAL A 1 261 ? -25.681 -1.932 21.828 1.00 88.69 261 VAL A C 1
ATOM 2092 O O . VAL A 1 261 ? -26.189 -0.952 22.376 1.00 88.69 261 VAL A O 1
ATOM 2095 N N . VAL A 1 262 ? -26.339 -3.076 21.671 1.00 85.38 262 VAL A N 1
ATOM 2096 C CA . VAL A 1 262 ? -27.731 -3.300 22.081 1.00 85.38 262 VAL A CA 1
ATOM 2097 C C . VAL A 1 262 ? -27.821 -4.149 23.345 1.00 85.38 262 VAL A C 1
ATOM 2099 O O . VAL A 1 262 ? -26.842 -4.702 23.857 1.00 85.38 262 VAL A O 1
ATOM 2102 N N . SER A 1 263 ? -29.024 -4.222 23.908 1.00 75.94 263 SER A N 1
ATOM 2103 C CA . SER A 1 263 ? -29.287 -5.106 25.038 1.00 75.94 263 SER A CA 1
ATOM 2104 C C . SER A 1 263 ? -29.363 -6.568 24.580 1.00 75.94 263 SER A C 1
ATOM 2106 O O . SER A 1 263 ? -29.870 -6.866 23.504 1.00 75.94 263 SER A O 1
ATOM 2108 N N . GLN A 1 264 ? -28.930 -7.509 25.415 1.00 69.31 264 GLN A N 1
ATOM 2109 C CA . GLN A 1 264 ? -29.085 -8.934 25.096 1.00 69.31 264 GLN A CA 1
ATOM 2110 C C . GLN A 1 264 ? -30.567 -9.335 24.979 1.00 69.31 264 GLN A C 1
ATOM 2112 O O . GLN A 1 264 ? -30.938 -10.141 24.135 1.00 69.31 264 GLN A O 1
ATOM 2117 N N . ALA A 1 265 ? -31.440 -8.692 25.763 1.00 64.06 265 ALA A N 1
ATOM 2118 C CA . ALA A 1 265 ? -32.886 -8.889 25.691 1.00 64.06 265 ALA A CA 1
ATOM 2119 C C . ALA A 1 265 ? -33.490 -8.468 24.340 1.00 64.06 265 ALA A C 1
ATOM 2121 O O . ALA A 1 265 ? -34.478 -9.051 23.927 1.00 64.06 265 ALA A O 1
ATOM 2122 N N . SER A 1 266 ? -32.899 -7.511 23.614 1.00 63.31 266 SER A N 1
ATOM 2123 C CA . SER A 1 266 ? -33.401 -7.123 22.285 1.00 63.31 266 SER A CA 1
ATOM 2124 C C . SER A 1 266 ? -33.073 -8.130 21.176 1.00 63.31 266 SER A C 1
ATOM 2126 O O . SER A 1 266 ? -33.652 -8.030 20.101 1.00 63.31 266 SER A O 1
ATOM 2128 N N . GLN A 1 267 ? -32.193 -9.108 21.424 1.00 61.41 267 GLN A N 1
ATOM 2129 C CA . GLN A 1 267 ? -32.003 -10.251 20.518 1.00 61.41 267 GLN A CA 1
ATOM 2130 C C . GLN A 1 267 ? -33.023 -11.374 20.765 1.00 61.41 267 GLN A C 1
ATOM 2132 O O . GLN A 1 267 ? -33.269 -12.188 19.878 1.00 61.41 267 GLN A O 1
ATOM 2137 N N . TYR A 1 268 ? -33.636 -11.415 21.951 1.00 57.28 268 TYR A N 1
ATOM 2138 C CA . TYR A 1 268 ? -34.640 -12.408 22.315 1.00 57.28 268 TYR A CA 1
ATOM 2139 C C . TYR A 1 268 ? -36.032 -11.782 22.263 1.00 57.28 268 TYR A C 1
ATOM 2141 O O . TYR A 1 268 ? -36.433 -11.067 23.175 1.00 57.28 268 TYR A O 1
ATOM 2149 N N . ASN A 1 269 ? -36.792 -12.092 21.214 1.00 55.59 269 ASN A N 1
ATOM 2150 C CA . ASN A 1 269 ? -38.228 -11.829 21.175 1.00 55.59 269 ASN A CA 1
ATOM 2151 C C . ASN A 1 269 ? -38.966 -13.139 21.508 1.00 55.59 269 ASN A C 1
ATOM 2153 O O . ASN A 1 269 ? -39.236 -13.919 20.590 1.00 55.59 269 ASN A O 1
ATOM 2157 N N . PRO A 1 270 ? -39.198 -13.472 22.794 1.00 55.84 270 PRO A N 1
ATOM 2158 C CA . PRO A 1 270 ? -39.882 -14.709 23.144 1.00 55.84 270 PRO A CA 1
ATOM 2159 C C . PRO A 1 270 ? -41.294 -14.703 22.552 1.00 55.84 270 PRO A C 1
ATOM 2161 O O . PRO A 1 270 ? -42.074 -13.778 22.770 1.00 55.84 270 PRO A O 1
ATOM 2164 N N . TYR A 1 271 ? -41.606 -15.746 21.786 1.00 54.25 271 TYR A N 1
ATOM 2165 C CA . TYR A 1 271 ? -42.970 -16.051 21.382 1.00 54.25 271 TYR A CA 1
ATOM 2166 C C . TYR A 1 271 ? -43.725 -16.536 22.621 1.00 54.25 271 TYR A C 1
ATOM 2168 O O . TYR A 1 271 ? -43.322 -17.521 23.243 1.00 54.25 271 TYR A O 1
ATOM 2176 N N . TYR A 1 272 ? -44.776 -15.819 23.004 1.00 58.59 272 TYR A N 1
ATOM 2177 C CA . TYR A 1 272 ? -45.714 -16.277 24.020 1.00 58.59 272 TYR A CA 1
ATOM 2178 C C . TYR A 1 272 ? -46.897 -16.910 23.291 1.00 58.59 272 TYR A C 1
ATOM 2180 O O . TYR A 1 272 ? -47.539 -16.237 22.487 1.00 58.59 272 TYR A O 1
ATOM 2188 N N . ASP A 1 273 ? -47.162 -18.192 23.552 1.00 53.69 273 ASP A N 1
ATOM 2189 C CA . ASP A 1 273 ? -48.433 -18.803 23.166 1.00 53.69 273 ASP A CA 1
ATOM 2190 C C . ASP A 1 273 ? -49.565 -18.046 23.874 1.00 53.69 273 ASP A C 1
ATOM 2192 O O . ASP A 1 273 ? -49.521 -17.862 25.095 1.00 53.69 273 ASP A O 1
ATOM 2196 N N . ASP A 1 274 ? -50.574 -17.615 23.116 1.00 59.53 274 ASP A N 1
ATOM 2197 C CA . ASP A 1 274 ? -51.807 -17.079 23.687 1.00 59.53 274 ASP A CA 1
ATOM 2198 C C . ASP A 1 274 ? -52.474 -18.189 24.508 1.00 59.53 274 ASP A C 1
ATOM 2200 O O . ASP A 1 274 ? -52.973 -19.181 23.970 1.00 59.53 274 ASP A O 1
ATOM 2204 N N . THR A 1 275 ? -52.468 -18.049 25.832 1.00 57.28 275 THR A N 1
ATOM 2205 C CA . THR A 1 275 ? -53.195 -18.959 26.712 1.00 57.28 275 THR A CA 1
ATOM 2206 C C . THR A 1 275 ? -54.694 -18.673 26.608 1.00 57.28 275 THR A C 1
ATOM 2208 O O . THR A 1 275 ? -55.168 -17.627 27.052 1.00 57.28 275 THR A O 1
ATOM 2211 N N . THR A 1 276 ? -55.428 -19.607 25.994 1.00 58.06 276 THR A N 1
ATOM 2212 C CA . THR A 1 276 ? -56.904 -19.649 25.929 1.00 58.06 276 THR A CA 1
ATOM 2213 C C . THR A 1 276 ? -57.545 -19.991 27.263 1.00 58.06 276 THR A C 1
ATOM 2215 O O . THR A 1 276 ? -57.009 -20.907 27.933 1.00 58.06 276 THR A O 1
#

Sequence (276 aa):
DSDYENFWKASIEKCGLGTDATCEVDTWRRAGNFGRLFKSWEQDNAVDSIRWIVTAEVEEGSDPYKLPFMAGWISYYGDKHKFTVFGPYDHDGDGIPDLEEFKYGLNPKNDDDIQFPKRSKEDAVYGEVTSVKPYINTGEWVGDSYNGDFKYYKDMPNHGGRTTSEMIPTDAGIEFTFKKNEIGNSEILPPGVTKTYNPNNMQPGQAYINPRTGEVKYSPKASDRNKTIHFDVQINYPDPKPNNCKMNNSIVKVKGVDIHVVSQASQYNPYYDDTT

pLDDT: mean 87.26, std 9.67, range [53.69, 97.94]